Protein 3GLT (pdb70)

Sequence (279 aa):
GKLSLQDVAELIRARACQRVVVMVGAGISTPSGIPDFRSPGSGLYSNLQQYDLPYPEAIFELPFFFHNPKPFFTLAKELYPGNYKPNVTHYFLRLLHDKGLLLRLYTQNIDGLERVSGIPASKLVEAHGTFASATCTVCQRPFPGEDIRADVMADRVPRCPVCTGVVKPDIVFFGEPLPQRFLLHVVDFPMADLLLILGTSLEVEPFASLTEAVRSSVPRLLINRDLVGPLAWHPRSRDVAQLGDVVHGVESLVELLGWTEEMRDLVQRETGKLSGVMR

CATH classification: 3.40.50.1220 (+1 more: 3.30.1600.10)

Solvent-accessible surface area: 12378 Å² total

Secondary structure (DSSP, 8-state):
----HHHHHHHHHTTS---EEEEE-GGGTGGGT---SSSTTTSGGG-TTTTT-SSGGGGG-HHHHHH--HHHHHHHHHHSTTSS---HHHHHHHHHHHTT-EEEEEE---S-HHHHTT--GGGEEETTEEEEEEEETTT--EEEGGGGHHHHHTT---B-TTT-PBEEEEEPPTTSPPPGGGGGHHHHHHH-SEEEEES----BTTTGGGGGGS-TTS-EEEEESS--HHHHHS--TTEEEEES-HHHHHHHHHHHHT-HHHHHHHHHHHHH--/---B-

Structure (mmCIF, N/CA/C/O backbone):
data_3GLT
#
_entry.id   3GLT
#
_cell.length_a   80.718
_cell.length_b   127.281
_cell.length_c   76.831
_cell.angle_alpha   90.00
_cell.angle_beta   90.00
_cell.angle_gamma   90.00
#
_symmetry.space_group_name_H-M   'C 2 2 21'
#
loop_
_entity.id
_entity.type
_entity.pdbx_description
1 polymer 'NAD-dependent deacetylase sirtuin-3, mitochondrial'
2 polymer 'Acetyl-coenzyme A synthetase 2-like, mitochondrial'
3 non-polymer 'ZINC ION'
4 non-polymer 'SULFATE ION'
5 non-polymer 'CARBONATE ION'
6 wa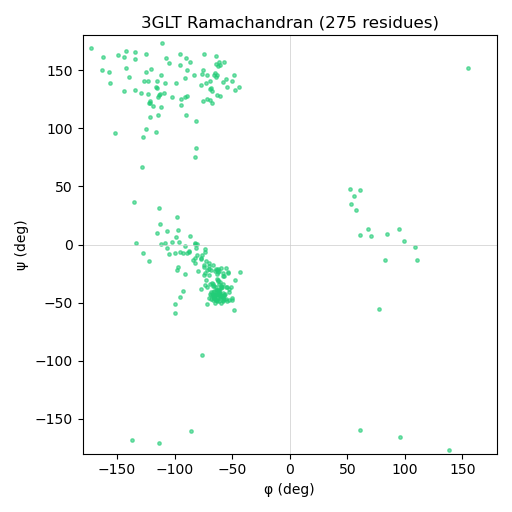ter water
#
loop_
_atom_site.group_PDB
_atom_site.id
_atom_site.type_symbol
_atom_site.label_atom_id
_atom_site.label_alt_id
_atom_site.label_comp_id
_atom_site.label_asym_id
_atom_site.label_entity_id
_atom_site.label_seq_id
_atom_site.pdbx_PDB_ins_code
_atom_site.Cartn_x
_atom_site.Cartn_y
_atom_site.Cartn_z
_atom_site.occupancy
_atom_site.B_iso_or_equiv
_atom_site.auth_seq_id
_atom_site.auth_comp_id
_atom_site.auth_asym_id
_atom_site.auth_atom_id
_atom_site.pdbx_PDB_model_num
ATOM 1 N N . GLY A 1 7 ? -7.820 -2.505 -19.225 1.00 49.41 121 GLY A N 1
ATOM 2 C CA . GLY A 1 7 ? -6.690 -3.416 -18.884 1.00 48.24 121 GLY A CA 1
ATOM 3 C C . GLY A 1 7 ? -5.424 -2.953 -19.574 1.00 47.59 121 GLY A C 1
ATOM 4 O O . GLY A 1 7 ? -5.297 -1.758 -19.893 1.00 48.70 121 GLY A O 1
ATOM 5 N N . LYS A 1 8 ? -4.471 -3.870 -19.764 1.00 45.82 122 LYS A N 1
ATOM 6 C CA . LYS A 1 8 ? -4.558 -5.185 -19.159 1.00 43.84 122 LYS A CA 1
ATOM 7 C C . LYS A 1 8 ? -4.519 -5.013 -17.621 1.00 41.62 122 LYS A C 1
ATOM 8 O O . LYS A 1 8 ? -3.647 -4.308 -17.096 1.00 41.76 122 LYS A O 1
ATOM 14 N N . LEU A 1 9 ? -5.490 -5.610 -16.918 1.00 38.08 123 LEU A N 1
ATOM 15 C CA . LEU A 1 9 ? -5.556 -5.560 -15.463 1.00 33.92 123 LEU A CA 1
ATOM 16 C C . LEU A 1 9 ? -4.921 -6.760 -14.807 1.00 30.93 123 LEU A C 1
ATOM 17 O O . LEU A 1 9 ? -4.868 -7.823 -15.351 1.00 31.21 123 LEU A O 1
ATOM 22 N N . SER A 1 10 ? -4.471 -6.594 -13.593 1.00 28.27 124 SER A N 1
ATOM 23 C CA . SER A 1 10 ? -3.998 -7.725 -12.816 1.00 26.56 124 SER A CA 1
ATOM 24 C C . SER A 1 10 ? -5.011 -7.961 -11.670 1.00 24.68 124 SER A C 1
ATOM 25 O O . SER A 1 10 ? -5.925 -7.182 -11.446 1.00 23.63 124 SER A O 1
ATOM 28 N N . LEU A 1 11 ? -4.805 -9.039 -10.936 1.00 24.61 125 LEU A N 1
ATOM 29 C CA . LEU A 1 11 ? -5.656 -9.329 -9.806 1.00 23.69 125 LEU A CA 1
ATOM 30 C C . LEU A 1 11 ? -5.534 -8.193 -8.800 1.00 24.03 125 LEU A C 1
ATOM 31 O O . LEU A 1 11 ? -6.537 -7.787 -8.174 1.00 21.53 125 LEU A O 1
ATOM 36 N N . GLN A 1 12 ? -4.303 -7.681 -8.643 1.00 23.57 126 GLN A N 1
ATOM 37 C CA . GLN A 1 12 ? -4.039 -6.546 -7.749 1.00 24.33 126 GLN A CA 1
ATOM 38 C C . GLN A 1 12 ? -4.751 -5.273 -8.198 1.00 23.64 126 GLN A C 1
ATOM 39 O O . GLN A 1 12 ? -5.282 -4.542 -7.369 1.00 23.63 126 GLN A O 1
ATOM 45 N N . ASP A 1 13 ? -4.802 -5.023 -9.504 1.00 23.65 127 ASP A N 1
ATOM 46 C CA . ASP A 1 13 ? -5.626 -3.907 -10.027 1.00 24.24 127 ASP A CA 1
ATOM 47 C C . ASP A 1 13 ? -7.098 -3.991 -9.652 1.00 22.90 127 ASP A C 1
ATOM 48 O O . ASP A 1 13 ? -7.725 -3.007 -9.341 1.00 22.82 127 ASP A O 1
ATOM 53 N N . VAL A 1 14 ? -7.670 -5.170 -9.758 1.00 22.05 128 VAL A N 1
ATOM 54 C CA . VAL A 1 14 ? -9.065 -5.342 -9.369 1.00 20.28 128 VAL A CA 1
ATOM 55 C C . VAL A 1 14 ? -9.255 -5.127 -7.869 1.00 19.09 128 VAL A C 1
ATOM 56 O O . VAL A 1 14 ? -10.195 -4.428 -7.435 1.00 19.95 128 VAL A O 1
ATOM 60 N N . ALA A 1 15 ? -8.385 -5.712 -7.052 1.00 17.73 129 ALA A N 1
ATOM 61 C CA . ALA A 1 15 ? -8.488 -5.482 -5.617 1.00 18.77 129 ALA A CA 1
ATOM 62 C C . ALA A 1 15 ? -8.455 -3.950 -5.318 1.00 19.51 129 ALA A C 1
ATOM 63 O O . ALA A 1 15 ? -9.133 -3.482 -4.435 1.00 19.26 129 ALA A O 1
ATOM 65 N N . GLU A 1 16 ? -7.660 -3.182 -6.066 1.00 21.72 130 GLU A N 1
ATOM 66 C CA . GLU A 1 16 ? -7.518 -1.742 -5.814 1.00 23.40 130 GLU A CA 1
ATOM 67 C C . GLU A 1 16 ? -8.750 -0.987 -6.245 1.00 23.33 130 GLU A C 1
ATOM 68 O O . GLU A 1 16 ? -9.139 -0.041 -5.579 1.00 22.99 130 GLU A O 1
ATOM 74 N N . LEU A 1 17 ? -9.396 -1.415 -7.322 1.00 22.67 131 LEU A N 1
ATOM 75 C CA . LEU A 1 17 ? -10.679 -0.826 -7.657 1.00 23.24 131 LEU A CA 1
ATOM 76 C C . LEU A 1 17 ? -11.729 -1.059 -6.576 1.00 23.02 131 LEU A C 1
ATOM 77 O O . LEU A 1 17 ? -12.565 -0.180 -6.278 1.00 22.93 131 LEU A O 1
ATOM 82 N N . ILE A 1 18 ? -11.731 -2.249 -5.992 1.00 21.13 132 ILE A N 1
ATOM 83 C CA . ILE A 1 18 ? -12.623 -2.474 -4.871 1.00 19.58 132 ILE A CA 1
ATOM 84 C C . ILE A 1 18 ? -12.249 -1.581 -3.658 1.00 18.39 132 ILE A C 1
ATOM 85 O O . ILE A 1 18 ? -13.095 -0.924 -3.069 1.00 17.81 132 ILE A O 1
ATOM 90 N N . ARG A 1 19 ? -10.995 -1.591 -3.284 1.00 16.82 133 ARG A N 1
ATOM 91 C CA . ARG A 1 19 ? -10.561 -0.781 -2.174 1.00 18.23 133 ARG A CA 1
ATOM 92 C C . ARG A 1 19 ? -10.766 0.736 -2.350 1.00 18.63 133 ARG A C 1
ATOM 93 O O . ARG A 1 19 ? -10.922 1.397 -1.365 1.00 19.80 133 ARG A O 1
ATOM 101 N N . ALA A 1 20 ? -10.670 1.261 -3.566 1.00 19.10 134 ALA A N 1
ATOM 102 C CA . ALA A 1 20 ? -10.946 2.657 -3.875 1.00 20.71 134 ALA A CA 1
ATOM 103 C C . ALA A 1 20 ? -12.437 2.953 -4.070 1.00 22.43 134 ALA A C 1
ATOM 104 O O . ALA A 1 20 ? -12.811 4.096 -4.358 1.00 22.05 134 ALA A O 1
ATOM 106 N N . ARG A 1 21 ? -13.275 1.923 -3.906 1.00 23.14 135 ARG A N 1
ATOM 107 C CA . ARG A 1 21 ? -14.692 2.038 -4.096 1.00 24.88 135 ARG A CA 1
ATOM 108 C C . ARG A 1 21 ? -15.017 2.533 -5.497 1.00 25.37 135 ARG A C 1
ATOM 109 O O . ARG A 1 21 ? -16.040 3.167 -5.695 1.00 26.01 135 ARG A O 1
ATOM 117 N N . ALA A 1 22 ? -14.158 2.221 -6.471 1.00 26.44 136 ALA A N 1
ATOM 118 C CA . ALA A 1 22 ? -14.512 2.424 -7.869 1.00 27.15 136 ALA A CA 1
ATOM 119 C C . ALA A 1 22 ? -15.519 1.349 -8.286 1.00 28.23 136 ALA A C 1
ATOM 120 O O . ALA A 1 22 ? -16.306 1.551 -9.216 1.00 28.53 136 ALA A O 1
ATOM 122 N N . CYS A 1 23 ? -15.508 0.209 -7.591 1.00 28.16 137 CYS A N 1
ATOM 123 C CA . CYS A 1 23 ? -16.440 -0.903 -7.886 1.00 27.28 137 CYS A CA 1
ATOM 124 C C . CYS A 1 23 ? -17.275 -1.114 -6.659 1.00 25.03 137 CYS A C 1
ATOM 125 O O . CYS A 1 23 ? -16.716 -1.429 -5.609 1.00 26.06 137 CYS A O 1
ATOM 128 N N . GLN A 1 24 ? -18.583 -0.961 -6.766 1.00 22.38 138 GLN A N 1
ATOM 129 C CA . GLN A 1 24 ? -19.474 -1.135 -5.633 1.00 21.45 138 GLN A CA 1
ATOM 130 C C . GLN A 1 24 ? -20.544 -2.221 -5.879 1.00 20.13 138 GLN A C 1
ATOM 131 O O . GLN A 1 24 ? -21.208 -2.582 -4.957 1.00 20.44 138 GLN A O 1
ATOM 137 N N . ARG A 1 25 ? -20.757 -2.675 -7.101 1.00 18.98 139 ARG A N 1
ATOM 138 C CA . ARG A 1 25 ? -21.859 -3.624 -7.375 1.00 19.92 139 ARG A CA 1
ATOM 139 C C . ARG A 1 25 ? -21.323 -4.862 -8.117 1.00 17.24 139 ARG A C 1
ATOM 140 O O . ARG A 1 25 ? -21.142 -4.839 -9.315 1.00 17.81 139 ARG A O 1
ATOM 148 N N . VAL A 1 26 ? -20.975 -5.881 -7.344 1.00 15.58 140 VAL A N 1
ATOM 149 C CA . VAL A 1 26 ? -20.389 -7.097 -7.886 1.00 13.91 140 VAL A CA 1
ATOM 150 C C . VAL A 1 26 ? -21.472 -8.111 -8.120 1.00 13.66 140 VAL A C 1
ATOM 151 O O . VAL A 1 26 ? -22.277 -8.378 -7.215 1.00 13.46 140 VAL A O 1
ATOM 155 N N . VAL A 1 27 ? -21.543 -8.597 -9.351 1.00 12.71 141 VAL A N 1
ATOM 156 C CA . VAL A 1 27 ? -22.286 -9.796 -9.694 1.00 13.26 141 VAL A CA 1
ATOM 157 C C . VAL A 1 27 ? -21.322 -10.986 -9.778 1.00 12.92 141 VAL A C 1
ATOM 158 O O . VAL A 1 27 ? -20.189 -10.850 -10.317 1.00 12.09 141 VAL A O 1
ATOM 162 N N . VAL A 1 28 ? -21.766 -12.128 -9.253 1.00 10.70 142 VAL A N 1
ATOM 163 C CA . VAL A 1 28 ? -20.945 -13.343 -9.230 1.00 10.86 142 VAL A CA 1
ATOM 164 C C . VAL A 1 28 ? -21.672 -14.473 -9.919 1.00 11.24 142 VAL A C 1
ATOM 165 O O . VAL A 1 28 ? -22.907 -14.610 -9.745 1.00 10.78 142 VAL A O 1
ATOM 169 N N . MET A 1 29 ? -20.921 -15.289 -10.683 1.00 10.91 143 MET A N 1
ATOM 170 C CA . MET A 1 29 ? -21.455 -16.490 -11.344 1.00 11.05 143 MET A CA 1
ATOM 171 C C . MET A 1 29 ? -20.590 -17.652 -10.845 1.00 10.73 143 MET A C 1
ATOM 172 O O . MET A 1 29 ? -19.346 -17.550 -10.888 1.00 10.97 143 MET A O 1
ATOM 177 N N . VAL A 1 30 ? -21.190 -18.731 -10.366 1.00 9.72 144 VAL A N 1
ATOM 178 C CA . VAL A 1 30 ? -20.383 -19.843 -9.869 1.00 10.05 144 VAL A CA 1
ATOM 179 C C . VAL A 1 30 ? -20.875 -21.169 -10.371 1.00 11.58 144 VAL A C 1
ATOM 180 O O . VAL A 1 30 ? -22.083 -21.330 -10.730 1.00 11.50 144 VAL A O 1
ATOM 184 N N . GLY A 1 31 ? -19.980 -22.154 -10.325 1.00 12.00 145 GLY A N 1
ATOM 185 C CA . GLY A 1 31 ? -20.320 -23.472 -10.781 1.00 11.74 145 GLY A CA 1
ATOM 186 C C . GLY A 1 31 ? -19.754 -24.462 -9.784 1.00 13.30 145 GLY A C 1
ATOM 187 O O . GLY A 1 31 ? -19.354 -24.107 -8.672 1.00 11.23 145 GLY A O 1
ATOM 188 N N . ALA A 1 32 ? -19.761 -25.730 -10.181 1.00 12.85 146 ALA A N 1
ATOM 189 C CA . ALA A 1 32 ? -19.451 -26.841 -9.303 1.00 12.86 146 ALA A CA 1
ATOM 190 C C . ALA A 1 32 ? -18.037 -26.844 -8.733 1.00 12.38 146 ALA A C 1
ATOM 191 O O . ALA A 1 32 ? -17.766 -27.549 -7.751 1.00 13.41 146 ALA A O 1
ATOM 193 N N . GLY A 1 33 ? -17.126 -26.138 -9.382 1.00 11.02 147 GLY A N 1
ATOM 194 C CA . GLY A 1 33 ? -15.764 -26.103 -8.963 1.00 11.71 147 GLY A CA 1
ATOM 195 C C . GLY A 1 33 ? -15.595 -25.332 -7.645 1.00 13.47 147 GLY A C 1
ATOM 196 O O . GLY A 1 33 ? -14.574 -25.521 -6.956 1.00 12.70 147 GLY A O 1
ATOM 197 N N . ILE A 1 34 ? -16.585 -24.531 -7.214 1.00 11.12 148 ILE A N 1
ATOM 198 C CA . ILE A 1 34 ? -16.405 -23.925 -5.879 1.00 10.91 148 ILE A CA 1
ATOM 199 C C . ILE A 1 34 ? -16.810 -24.864 -4.760 1.00 12.34 148 ILE A C 1
ATOM 200 O O . ILE A 1 34 ? -16.564 -24.575 -3.564 1.00 11.64 148 ILE A O 1
ATOM 205 N N . SER A 1 35 ? -17.465 -25.962 -5.115 1.00 12.25 149 SER A N 1
ATOM 206 C CA . SER A 1 35 ? -17.855 -26.932 -4.111 1.00 13.58 149 SER A CA 1
ATOM 207 C C . SER A 1 35 ? -17.012 -28.204 -4.072 1.00 13.52 149 SER A C 1
ATOM 208 O O . SER A 1 35 ? -17.190 -29.048 -3.168 1.00 12.58 149 SER A O 1
ATOM 211 N N . THR A 1 36 ? -16.124 -28.380 -5.038 1.00 13.50 150 THR A N 1
ATOM 212 C CA . THR A 1 36 ? -15.214 -29.520 -4.940 1.00 14.61 150 THR A CA 1
ATOM 213 C C . THR A 1 36 ? -14.317 -29.538 -3.653 1.00 15.63 150 THR A C 1
ATOM 214 O O . THR A 1 36 ? -14.107 -30.612 -3.100 1.00 14.64 150 THR A O 1
ATOM 218 N N . PRO A 1 37 ? -13.839 -28.364 -3.152 1.00 16.09 151 PRO A N 1
ATOM 219 C CA . PRO A 1 37 ? -13.102 -28.410 -1.873 1.00 15.20 151 PRO A CA 1
ATOM 220 C C . PRO A 1 37 ? -13.977 -28.881 -0.723 1.00 16.00 151 PRO A C 1
ATOM 221 O O . PRO A 1 37 ? -13.425 -29.296 0.276 1.00 15.33 151 PRO A O 1
ATOM 225 N N . SER A 1 38 ? -15.322 -28.767 -0.827 1.00 14.07 152 SER A N 1
ATOM 226 C CA . SER A 1 38 ? -16.209 -29.275 0.190 1.00 13.64 152 SER A CA 1
ATOM 227 C C . SER A 1 38 ? -16.333 -30.769 0.084 1.00 13.70 152 SER A C 1
ATOM 228 O O . SER A 1 38 ? -16.963 -31.410 0.983 1.00 14.13 152 SER A O 1
ATOM 231 N N . GLY A 1 39 ? -15.841 -31.366 -1.018 1.00 13.89 153 GLY A N 1
ATOM 232 C CA . GLY A 1 39 ? -15.920 -32.860 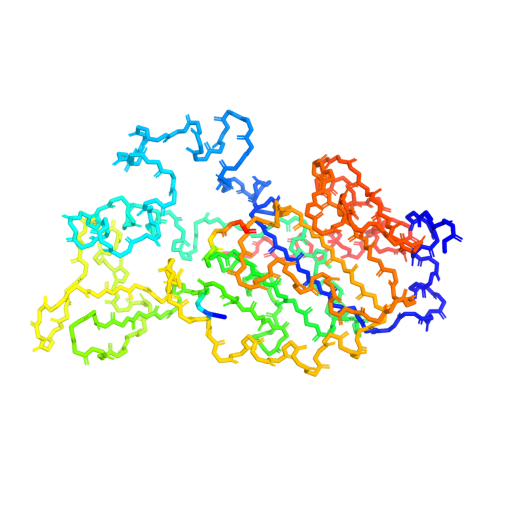-1.139 1.00 14.32 153 GLY A CA 1
ATOM 233 C C . GLY A 1 39 ? -16.958 -33.291 -2.192 1.00 16.71 153 GLY A C 1
ATOM 234 O O . GLY A 1 39 ? -17.096 -34.457 -2.509 1.00 16.12 153 GLY A O 1
ATOM 235 N N . ILE A 1 40 ? -17.657 -32.337 -2.805 1.00 16.95 154 ILE A N 1
ATOM 236 C CA . ILE A 1 40 ? -18.668 -32.664 -3.794 1.00 17.07 154 ILE A CA 1
ATOM 237 C C . ILE A 1 40 ? -18.057 -32.735 -5.231 1.00 18.24 154 ILE A C 1
ATOM 238 O O . ILE A 1 40 ? -17.675 -31.707 -5.813 1.00 18.93 154 ILE A O 1
ATOM 243 N N . PRO A 1 41 ? -17.992 -33.930 -5.819 1.00 18.35 155 PRO A N 1
ATOM 244 C CA . PRO A 1 41 ? -17.483 -33.983 -7.235 1.00 18.74 155 PRO A CA 1
ATOM 245 C C . PRO A 1 41 ? -18.292 -33.121 -8.245 1.00 19.11 155 PRO A C 1
ATOM 246 O O . PRO A 1 41 ? -19.548 -33.050 -8.161 1.00 17.64 155 PRO A O 1
ATOM 250 N N . ASP A 1 42 ? -17.568 -32.463 -9.160 1.00 18.21 156 ASP A N 1
ATOM 251 C CA . ASP A 1 42 ? -18.160 -31.818 -10.319 1.00 18.00 156 ASP A CA 1
ATOM 252 C C . ASP A 1 42 ? -18.331 -32.812 -11.512 1.00 18.27 156 ASP A C 1
ATOM 253 O O . ASP A 1 42 ? -18.371 -34.031 -11.320 1.00 17.35 156 ASP A O 1
ATOM 258 N N . PHE A 1 43 ? -18.470 -32.282 -12.714 1.00 17.33 157 PHE A N 1
ATOM 259 C CA . PHE A 1 43 ? -18.596 -33.128 -13.930 1.00 19.64 157 PHE A CA 1
ATOM 260 C C . PHE A 1 43 ? -17.226 -33.311 -14.611 1.00 19.54 157 PHE A C 1
ATOM 261 O O . PHE A 1 43 ? -16.887 -34.422 -14.996 1.00 21.27 157 PHE A O 1
ATOM 269 N N . ARG A 1 44 ? -16.466 -32.216 -14.743 1.00 20.84 158 ARG A N 1
ATOM 270 C CA . ARG A 1 44 ? -15.304 -32.152 -15.645 1.00 23.29 158 ARG A CA 1
ATOM 271 C C . ARG A 1 44 ? -13.913 -32.326 -15.084 1.00 24.29 158 ARG A C 1
ATOM 272 O O . ARG A 1 44 ? -12.992 -32.386 -15.878 1.00 23.94 158 ARG A O 1
ATOM 280 N N . SER A 1 45 ? -13.741 -32.394 -13.757 1.00 24.86 159 SER A N 1
ATOM 281 C CA . SER A 1 45 ? -12.381 -32.529 -13.237 1.00 25.48 159 SER A CA 1
ATOM 282 C C . SER A 1 45 ? -11.889 -33.933 -13.617 1.00 27.00 159 SER A C 1
ATOM 283 O O . SER A 1 45 ? -12.590 -34.921 -13.372 1.00 25.17 159 SER A O 1
ATOM 286 N N . PRO A 1 46 ? -10.646 -34.026 -14.146 1.00 29.66 160 PRO A N 1
ATOM 287 C CA . PRO A 1 46 ? -9.930 -35.320 -14.353 1.00 29.51 160 PRO A CA 1
ATOM 288 C C . PRO A 1 46 ? -10.084 -36.210 -13.119 1.00 29.67 160 PRO A C 1
ATOM 289 O O . PRO A 1 46 ? -9.954 -35.717 -11.982 1.00 29.99 160 PRO A O 1
ATOM 293 N N . GLY A 1 47 ? -10.369 -37.489 -13.316 1.00 28.52 161 GLY A N 1
ATOM 294 C CA . GLY A 1 47 ? -10.388 -38.421 -12.201 1.00 28.28 161 GLY A CA 1
ATOM 295 C C . GLY A 1 47 ? -11.590 -38.422 -11.265 1.00 27.64 161 GLY A C 1
ATOM 296 O O . GLY A 1 47 ? -12.196 -39.480 -11.001 1.00 28.16 161 GLY A O 1
ATOM 297 N N . SER A 1 48 ? -11.932 -37.271 -10.680 1.00 26.29 162 SER A N 1
ATOM 298 C CA . SER A 1 48 ? -12.990 -37.300 -9.677 1.00 24.17 162 SER A CA 1
ATOM 299 C C . SER A 1 48 ? -14.364 -36.889 -10.247 1.00 23.48 162 SER A C 1
ATOM 300 O O . SER A 1 48 ? -15.399 -37.206 -9.672 1.00 23.27 162 SER A O 1
ATOM 303 N N . GLY A 1 49 ? -14.344 -36.165 -11.364 1.00 23.54 163 GLY A N 1
ATOM 304 C CA . GLY A 1 49 ? -15.544 -35.689 -12.036 1.00 22.28 163 GLY A CA 1
ATOM 305 C C . GLY A 1 49 ? -16.434 -36.815 -12.492 1.00 22.34 163 GLY A C 1
ATOM 306 O O . GLY A 1 49 ? -15.968 -37.941 -12.753 1.00 22.40 163 GLY A O 1
ATOM 307 N N . LEU A 1 50 ? -17.726 -36.513 -12.612 1.00 20.85 164 LEU A N 1
ATOM 308 C CA . LEU A 1 50 ? -18.714 -37.502 -13.115 1.00 20.08 164 LEU A CA 1
ATOM 309 C C . LEU A 1 50 ? -18.275 -38.060 -14.493 1.00 19.41 164 LEU A C 1
ATOM 310 O O . LEU A 1 50 ? -18.490 -39.234 -14.754 1.00 19.04 164 LEU A O 1
ATOM 315 N N . TYR A 1 51 ? -17.665 -37.260 -15.379 1.00 20.51 165 TYR A N 1
ATOM 316 C CA . TYR A 1 51 ? -17.155 -37.855 -16.639 1.00 21.91 165 TYR A CA 1
ATOM 317 C C . TYR A 1 51 ? -16.332 -39.145 -16.423 1.00 23.80 165 TYR A C 1
ATOM 318 O O . TYR A 1 51 ? -16.361 -40.068 -17.251 1.00 23.73 165 TYR A O 1
ATOM 327 N N . SER A 1 52 ? -15.666 -39.234 -15.273 1.00 24.84 166 SER A N 1
ATOM 328 C CA . SER A 1 52 ? -14.794 -40.362 -14.993 1.00 25.14 166 SER A CA 1
ATOM 329 C C . SER A 1 52 ? -15.402 -41.384 -14.068 1.00 25.32 166 SER A C 1
ATOM 330 O O . SER A 1 52 ? -14.724 -42.334 -13.717 1.00 24.03 166 SER A O 1
ATOM 333 N N . ASN A 1 53 ? -16.651 -41.203 -13.647 1.00 25.04 167 ASN A N 1
ATOM 334 C CA . ASN A 1 53 ? -17.209 -42.090 -12.603 1.00 25.56 167 ASN A CA 1
ATOM 335 C C . ASN A 1 53 ? -18.607 -42.553 -12.935 1.00 26.17 167 ASN A C 1
ATOM 336 O O . ASN A 1 53 ? -19.457 -42.695 -12.053 1.00 26.37 167 ASN A O 1
ATOM 341 N N . LEU A 1 54 ? -18.839 -42.801 -14.222 1.00 26.85 168 LEU A N 1
ATOM 342 C CA . LEU A 1 54 ? -20.194 -43.151 -14.708 1.00 28.31 168 LEU A CA 1
ATOM 343 C C . LEU A 1 54 ? -20.791 -44.406 -14.078 1.00 29.41 168 LEU A C 1
ATOM 344 O O . LEU A 1 54 ? -22.000 -44.476 -13.841 1.00 30.45 168 LEU A O 1
ATOM 349 N N . GLN A 1 55 ? -19.921 -45.379 -13.828 1.00 31.46 169 GLN A N 1
ATOM 350 C CA . GLN A 1 55 ? -20.314 -46.658 -13.264 1.00 32.61 169 GLN A CA 1
ATOM 351 C C . GLN A 1 55 ? -20.874 -46.501 -11.860 1.00 33.52 169 GLN A C 1
ATOM 352 O O . GLN A 1 55 ? -21.806 -47.212 -11.482 1.00 35.47 169 GLN A O 1
ATOM 358 N N . GLN A 1 56 ? -20.317 -45.579 -11.079 1.00 33.45 170 GLN A N 1
ATOM 359 C CA . GLN A 1 56 ? -20.817 -45.417 -9.729 1.00 33.38 170 GLN A CA 1
ATOM 360 C C . GLN A 1 56 ? -22.314 -45.041 -9.696 1.00 33.30 170 GLN A C 1
ATOM 361 O O . GLN A 1 56 ? -23.064 -45.454 -8.780 1.00 32.76 170 GLN A O 1
ATOM 367 N N . TYR A 1 57 ? -22.742 -44.209 -10.652 1.00 31.04 171 TYR A N 1
ATOM 368 C CA . TYR A 1 57 ? -24.150 -43.803 -10.678 1.00 30.57 171 TYR A CA 1
ATOM 369 C C . TYR A 1 57 ? -24.945 -44.603 -11.677 1.00 29.38 171 TYR A C 1
ATOM 370 O O . TYR A 1 57 ? -26.102 -44.279 -11.959 1.00 29.41 171 TYR A O 1
ATOM 379 N N . ASP A 1 58 ? -24.326 -45.619 -12.268 1.00 28.26 172 ASP A N 1
ATOM 380 C CA . ASP A 1 58 ? -25.003 -46.331 -13.347 1.00 27.22 172 ASP A CA 1
ATOM 381 C C . ASP A 1 58 ? -25.558 -45.446 -14.506 1.00 25.73 172 ASP A C 1
ATOM 382 O O . ASP A 1 58 ? -26.715 -45.623 -14.939 1.00 25.57 172 ASP A O 1
ATOM 387 N N . LEU A 1 59 ? -24.750 -44.536 -15.022 1.00 23.96 173 LEU A N 1
ATOM 388 C CA . LEU A 1 59 ? -25.214 -43.615 -16.052 1.00 23.10 173 LEU A CA 1
ATOM 389 C C . LEU A 1 59 ? -24.537 -43.889 -17.401 1.00 23.54 173 LEU A C 1
ATOM 390 O O . LEU A 1 59 ? -23.343 -44.221 -17.429 1.00 23.61 173 LEU A O 1
ATOM 395 N N . PRO A 1 60 ? -25.265 -43.694 -18.529 1.00 23.30 174 PRO A N 1
ATOM 396 C CA . PRO A 1 60 ? -24.619 -43.783 -19.864 1.00 22.33 174 PRO A CA 1
ATOM 397 C C . PRO A 1 60 ? -23.674 -42.622 -20.119 1.00 22.18 174 PRO A C 1
ATOM 398 O O . PRO A 1 60 ? -22.729 -42.762 -20.869 1.00 23.29 174 PRO A O 1
ATOM 402 N N . TYR A 1 61 ? -23.902 -41.483 -19.479 1.00 20.70 175 TYR A N 1
ATOM 403 C CA . TYR A 1 61 ? -23.041 -40.328 -19.644 1.00 19.52 175 TYR A CA 1
ATOM 404 C C . TYR A 1 61 ? -23.587 -39.375 -18.597 1.00 19.01 175 TYR A C 1
ATOM 405 O O . TYR A 1 61 ? -24.653 -39.596 -18.080 1.00 19.01 175 TYR A O 1
ATOM 414 N N . PRO A 1 62 ? -22.881 -38.285 -18.318 1.00 18.52 176 PRO A N 1
ATOM 415 C CA . PRO A 1 62 ? -23.131 -37.642 -17.028 1.00 17.56 176 PRO A CA 1
ATOM 416 C C . PRO A 1 62 ? -24.420 -36.833 -17.026 1.00 16.62 176 PRO A C 1
ATOM 417 O O . PRO A 1 62 ? -25.133 -36.808 -16.010 1.00 14.98 176 PRO A O 1
ATOM 421 N N . GLU A 1 63 ? -24.675 -36.172 -18.151 1.00 13.84 177 GLU A N 1
ATOM 422 C CA . GLU A 1 63 ? -25.837 -35.320 -18.323 1.00 13.31 177 GLU A CA 1
ATOM 423 C C . GLU A 1 63 ? -27.169 -36.095 -18.212 1.00 12.38 177 GLU A C 1
ATOM 424 O O . GLU A 1 63 ? -28.166 -35.474 -17.883 1.00 11.69 177 GLU A O 1
ATOM 430 N N . ALA A 1 64 ? -27.156 -37.403 -18.467 1.00 11.17 178 ALA A N 1
ATOM 431 C CA . ALA A 1 64 ? -28.370 -38.217 -18.344 1.00 12.62 178 ALA A CA 1
ATOM 432 C C . ALA A 1 64 ? -28.993 -38.032 -16.976 1.00 14.13 178 ALA A C 1
ATOM 433 O O . ALA A 1 64 ? -30.220 -38.235 -16.818 1.00 12.94 178 ALA A O 1
ATOM 435 N N . ILE A 1 65 ? -28.168 -37.627 -15.980 1.00 12.79 179 ILE A N 1
ATOM 436 C CA . ILE A 1 65 ? -28.691 -37.598 -14.643 1.00 12.22 179 ILE A CA 1
ATOM 437 C C . ILE A 1 65 ? -29.666 -36.429 -14.554 1.00 12.87 179 ILE A C 1
ATOM 438 O O . ILE A 1 65 ? -30.544 -36.421 -13.678 1.00 12.76 179 ILE A O 1
ATOM 443 N N . PHE A 1 66 ? -29.523 -35.459 -15.454 1.00 11.50 180 PHE A N 1
ATOM 444 C CA . PHE A 1 66 ? -30.468 -34.345 -15.527 1.00 11.80 180 PHE A CA 1
ATOM 445 C C . PHE A 1 66 ? -31.303 -34.309 -16.799 1.00 11.20 180 PHE A C 1
ATOM 446 O O . PHE A 1 66 ? -31.654 -33.239 -17.252 1.00 13.35 180 PHE A O 1
ATOM 454 N N . GLU A 1 67 ? -31.600 -35.459 -17.367 1.00 11.15 181 GLU A N 1
ATOM 455 C CA . GLU A 1 67 ? -32.411 -35.521 -18.560 1.00 11.53 181 GLU A CA 1
ATOM 456 C C . GLU A 1 67 ? -33.707 -36.249 -18.285 1.00 10.19 181 GLU A C 1
ATOM 457 O O . GLU A 1 67 ? -33.675 -37.251 -17.653 1.00 10.08 181 GLU A O 1
ATOM 463 N N . LEU A 1 68 ? -34.825 -35.729 -18.768 1.00 8.81 182 LEU A N 1
ATOM 464 C CA . LEU A 1 68 ? -36.145 -36.282 -18.373 1.00 9.29 182 LEU A CA 1
ATOM 465 C C . LEU A 1 68 ? -36.395 -37.636 -18.921 1.00 8.42 182 LEU A C 1
ATOM 466 O O . LEU A 1 68 ? -36.925 -38.508 -18.213 1.00 10.49 182 LEU A O 1
ATOM 471 N N . PRO A 1 69 ? -36.036 -37.869 -20.218 1.00 8.73 183 PRO A N 1
ATOM 472 C CA . PRO A 1 69 ? -36.299 -39.238 -20.699 1.00 8.26 183 PRO A CA 1
ATOM 473 C C . PRO A 1 69 ? -35.537 -40.282 -19.905 1.00 8.37 183 PRO A C 1
ATOM 474 O O . PRO A 1 69 ? -36.075 -41.319 -19.572 1.00 6.48 183 PRO A O 1
ATOM 478 N N . PHE A 1 70 ? -34.255 -40.031 -19.612 1.00 9.05 184 PHE A N 1
ATOM 479 C CA . PHE A 1 70 ? -33.557 -41.017 -18.794 1.00 9.56 184 PHE A CA 1
ATOM 480 C C . PHE A 1 70 ? -34.216 -41.088 -17.384 1.00 8.46 184 PHE A C 1
ATOM 481 O O . PHE A 1 70 ? -34.364 -42.149 -16.798 1.00 10.09 184 PHE A O 1
ATOM 489 N N . PHE A 1 71 ? -34.548 -39.949 -16.822 1.00 7.22 185 PHE A N 1
ATOM 490 C CA . PHE A 1 71 ? -35.108 -39.920 -15.495 1.00 8.11 185 PHE A CA 1
ATOM 491 C C . PHE A 1 71 ? -36.369 -40.764 -15.411 1.00 10.20 185 PHE A C 1
ATOM 492 O O . PHE A 1 71 ? -36.533 -41.617 -14.479 1.00 9.70 185 PHE A O 1
ATOM 500 N N . PHE A 1 72 ? -37.267 -40.592 -16.381 1.00 10.67 186 PHE A N 1
ATOM 501 C CA . PHE A 1 72 ? -38.513 -41.385 -16.306 1.00 12.25 186 PHE A CA 1
ATOM 502 C C . PHE A 1 72 ? -38.307 -42.857 -16.536 1.00 13.93 186 PHE A C 1
ATOM 503 O O . PHE A 1 72 ? -38.959 -43.664 -15.907 1.00 16.34 186 PHE A O 1
ATOM 511 N N . HIS A 1 73 ? -37.359 -43.212 -17.389 1.00 14.91 187 HIS A N 1
ATOM 512 C CA . HIS A 1 73 ? -36.971 -44.607 -17.553 1.00 13.94 187 HIS A CA 1
ATOM 513 C C . HIS A 1 73 ? -36.353 -45.181 -16.248 1.00 13.66 187 HIS A C 1
ATOM 514 O O . HIS A 1 73 ? -36.699 -46.280 -15.797 1.00 12.09 187 HIS A O 1
ATOM 521 N N . ASN A 1 74 ? -35.491 -44.401 -15.602 1.00 11.22 188 ASN A N 1
ATOM 522 C CA . ASN A 1 74 ? -34.830 -44.902 -14.411 1.00 12.21 188 ASN A CA 1
ATOM 523 C C . ASN A 1 74 ? -34.467 -43.755 -13.473 1.00 11.38 188 ASN A C 1
ATOM 524 O O . ASN A 1 74 ? -33.439 -43.049 -13.678 1.00 12.57 188 ASN A O 1
ATOM 529 N N . PRO A 1 75 ? -35.320 -43.501 -12.492 1.00 11.70 189 PRO A N 1
ATOM 530 C CA . PRO A 1 75 ? -35.051 -42.323 -11.665 1.00 11.88 189 PRO A CA 1
ATOM 531 C C . PRO A 1 75 ? -33.996 -42.526 -10.540 1.00 12.10 189 PRO A C 1
ATOM 532 O O . PRO A 1 75 ? -33.688 -41.588 -9.782 1.00 10.82 189 PRO A O 1
ATOM 536 N N . LYS A 1 76 ? -33.510 -43.751 -10.414 1.00 12.09 190 LYS A N 1
ATOM 537 C CA . LYS A 1 76 ? -32.661 -44.115 -9.294 1.00 14.00 190 LYS A CA 1
ATOM 538 C C . LYS A 1 76 ? -31.294 -43.388 -9.243 1.00 13.01 190 LYS A C 1
ATOM 539 O O . LYS A 1 76 ? -30.921 -42.896 -8.141 1.00 13.37 190 LYS A O 1
ATOM 545 N N . PRO A 1 77 ? -30.565 -43.311 -10.386 1.00 12.09 191 PRO A N 1
ATOM 546 C CA . PRO A 1 77 ? -29.303 -42.515 -10.367 1.00 11.84 191 PRO A CA 1
ATOM 547 C C . PRO A 1 77 ? -29.524 -41.108 -9.909 1.00 11.28 191 PRO A C 1
ATOM 548 O O . PRO A 1 77 ? -28.836 -40.648 -9.025 1.00 9.89 191 PRO A O 1
ATOM 552 N N . PHE A 1 78 ? -30.540 -40.418 -10.434 1.00 11.00 192 PHE A N 1
ATOM 553 C CA . PHE A 1 78 ? -30.850 -39.117 -9.874 1.00 9.39 192 PHE A CA 1
ATOM 554 C C . PHE A 1 78 ? -31.098 -39.104 -8.379 1.00 10.23 192 PHE A C 1
ATOM 555 O O . PHE A 1 78 ? -30.598 -38.209 -7.683 1.00 11.71 192 PHE A O 1
ATOM 563 N N . PHE A 1 79 ? -31.938 -40.015 -7.856 1.00 10.13 193 PHE A N 1
ATOM 564 C CA . PHE A 1 79 ? -32.221 -39.997 -6.421 1.00 10.73 193 PHE A CA 1
ATOM 565 C C . PHE A 1 79 ? -31.050 -40.428 -5.488 1.00 10.53 193 PHE A C 1
ATOM 566 O O . PHE A 1 79 ? -31.098 -40.143 -4.324 1.00 10.49 193 PHE A O 1
ATOM 574 N N . THR A 1 80 ? -30.082 -41.160 -6.005 1.00 11.33 194 THR A N 1
ATOM 575 C CA . THR A 1 80 ? -28.741 -41.330 -5.311 1.00 13.67 194 THR A CA 1
ATOM 576 C C . THR A 1 80 ? -28.021 -39.995 -5.138 1.00 13.64 194 THR A C 1
ATOM 577 O O . THR A 1 80 ? -27.592 -39.635 -4.042 1.00 14.09 194 THR A O 1
ATOM 581 N N . LEU A 1 81 ? -27.924 -39.204 -6.201 1.00 14.02 195 LEU A N 1
ATOM 582 C CA . LEU A 1 81 ? -27.315 -37.868 -6.050 1.00 14.70 195 LEU A CA 1
ATOM 583 C C . LEU A 1 81 ? -28.125 -36.985 -5.103 1.00 15.28 195 LEU A C 1
ATOM 584 O O . LEU A 1 81 ? -27.565 -36.218 -4.283 1.00 14.99 195 LEU A O 1
ATOM 589 N N . ALA A 1 82 ? -29.466 -37.078 -5.198 1.00 12.78 196 ALA A N 1
ATOM 590 C CA . ALA A 1 82 ? -30.288 -36.252 -4.370 1.00 11.29 196 ALA A CA 1
ATOM 591 C C . ALA A 1 82 ? -29.963 -36.629 -2.915 1.00 12.50 196 ALA A C 1
ATOM 592 O O . ALA A 1 82 ? -29.902 -35.773 -2.036 1.00 11.14 196 ALA A O 1
ATOM 594 N N . LYS A 1 83 ? -29.796 -37.923 -2.654 1.00 13.20 197 LYS A N 1
ATOM 595 C CA . LYS A 1 83 ? -29.544 -38.344 -1.262 1.00 13.90 197 LYS A CA 1
ATOM 596 C C . LYS A 1 83 ? -28.205 -37.777 -0.728 1.00 15.05 197 LYS A C 1
ATOM 597 O O . LYS A 1 83 ? -28.123 -37.274 0.370 1.00 13.49 197 LYS A O 1
ATOM 603 N N . GLU A 1 84 ? -27.158 -37.910 -1.510 1.00 16.17 198 GLU A N 1
ATOM 604 C CA . GLU A 1 84 ? -25.883 -37.183 -1.213 1.00 18.26 198 GLU A CA 1
ATOM 605 C C . GLU A 1 84 ? -26.027 -35.715 -0.951 1.00 19.43 198 GLU A C 1
ATOM 606 O O . GLU A 1 84 ? -25.429 -35.233 -0.010 1.00 21.10 198 GLU A O 1
ATOM 612 N N . LEU A 1 85 ? -26.792 -35.011 -1.789 1.00 20.45 199 LEU A N 1
ATOM 613 C CA . LEU A 1 85 ? -26.807 -33.572 -1.830 1.00 21.52 199 LEU A CA 1
ATOM 614 C C . LEU A 1 85 ? -27.848 -32.974 -0.967 1.00 24.06 199 LEU A C 1
ATOM 615 O O . LEU A 1 85 ? -27.858 -31.728 -0.841 1.00 25.19 199 LEU A O 1
ATOM 620 N N . TYR A 1 86 ? -28.728 -33.796 -0.383 1.00 23.89 200 TYR A N 1
ATOM 621 C CA . TYR A 1 86 ? -29.800 -33.265 0.465 1.00 25.14 200 TYR A CA 1
ATOM 622 C C . TYR A 1 86 ? -29.086 -32.594 1.660 1.00 27.13 200 TYR A C 1
ATOM 623 O O . TYR A 1 86 ? -27.997 -33.010 2.053 1.00 26.64 200 TYR A O 1
ATOM 632 N N . PRO A 1 87 ? -29.656 -31.494 2.175 1.00 28.71 201 PRO A N 1
ATOM 633 C CA . PRO A 1 87 ? -29.035 -30.640 3.202 1.00 29.37 201 PRO A CA 1
ATOM 634 C C . PRO A 1 87 ? -28.492 -31.476 4.357 1.00 30.51 201 PRO A C 1
ATOM 635 O O . PRO A 1 87 ? -29.133 -32.475 4.735 1.00 31.09 201 PRO A O 1
ATOM 639 N N . GLY A 1 88 ? -27.380 -31.051 4.953 1.00 29.50 202 GLY A N 1
ATOM 640 C CA . GLY A 1 88 ? -26.898 -31.663 6.178 1.00 29.42 202 GLY A CA 1
ATOM 641 C C . GLY A 1 88 ? -25.623 -32.449 5.989 1.00 29.60 202 GLY A C 1
ATOM 642 O O . GLY A 1 88 ? -24.956 -32.804 6.965 1.00 30.73 202 GLY A O 1
ATOM 643 N N . ASN A 1 89 ? -25.273 -32.715 4.739 1.00 27.80 203 ASN A N 1
ATOM 644 C CA . ASN A 1 89 ? -24.204 -33.653 4.434 1.00 27.33 203 ASN A CA 1
ATOM 645 C C . ASN A 1 89 ? -22.873 -32.919 4.108 1.00 25.92 203 ASN A C 1
ATOM 646 O O . ASN A 1 89 ? -21.803 -33.190 4.641 1.00 26.59 203 ASN A O 1
ATOM 651 N N . TYR A 1 90 ? -22.936 -31.979 3.207 1.00 22.56 204 TYR A N 1
ATOM 652 C CA . TYR A 1 90 ? -21.759 -31.270 2.855 1.00 21.19 204 TYR A CA 1
ATOM 653 C C . TYR A 1 90 ? -21.829 -29.878 3.490 1.00 19.32 204 TYR A C 1
ATOM 654 O O . TYR A 1 90 ? -22.914 -29.400 3.709 1.00 18.19 204 TYR A O 1
ATOM 663 N N . LYS A 1 91 ? -20.697 -29.221 3.716 1.00 17.26 205 LYS A N 1
ATOM 664 C CA . LYS A 1 91 ? -20.639 -27.919 4.353 1.00 16.69 205 LYS A CA 1
ATOM 665 C C . LYS A 1 91 ? -19.998 -26.930 3.412 1.00 14.39 205 LYS A C 1
ATOM 666 O O . LYS A 1 91 ? -19.136 -27.311 2.631 1.00 13.26 205 LYS A O 1
ATOM 672 N N . PRO A 1 92 ? -20.357 -25.636 3.512 1.00 13.29 206 PRO A N 1
ATOM 673 C CA . PRO A 1 92 ? -19.667 -24.674 2.644 1.00 12.28 206 PRO A CA 1
ATOM 674 C C . PRO A 1 92 ? -18.134 -24.585 2.992 1.00 12.67 206 PRO A C 1
ATOM 675 O O . PRO A 1 92 ? -17.729 -24.848 4.127 1.00 13.74 206 PRO A O 1
ATOM 679 N N . ASN A 1 93 ? -17.311 -24.193 2.049 1.00 12.12 207 ASN A N 1
ATOM 680 C CA . ASN A 1 93 ? -15.862 -24.116 2.304 1.00 11.49 207 ASN A CA 1
ATOM 681 C C . ASN A 1 93 ? -15.553 -22.660 2.217 1.00 11.24 207 ASN A C 1
ATOM 682 O O . ASN A 1 93 ? -16.479 -21.849 2.122 1.00 10.79 207 ASN A O 1
ATOM 687 N N . VAL A 1 94 ? -14.274 -22.316 2.219 1.00 12.78 208 VAL A N 1
ATOM 688 C CA . VAL A 1 94 ? -13.801 -20.921 2.247 1.00 12.80 208 VAL A CA 1
ATOM 689 C C . VAL A 1 94 ? -14.321 -20.101 1.059 1.00 12.92 208 VAL A C 1
ATOM 690 O O . VAL A 1 94 ? -14.548 -18.885 1.169 1.00 11.27 208 VAL A O 1
ATOM 694 N N . THR A 1 95 ? -14.488 -20.724 -0.111 1.00 11.49 209 THR A N 1
ATOM 695 C CA . THR A 1 95 ? -14.937 -19.965 -1.281 1.00 11.87 209 THR A CA 1
ATOM 696 C C . THR A 1 95 ? -16.361 -19.437 -0.990 1.00 12.01 209 THR A C 1
ATOM 697 O O . THR A 1 95 ? -16.654 -18.315 -1.307 1.00 12.46 209 THR A O 1
ATOM 701 N N . HIS A 1 96 ? -17.235 -20.265 -0.415 1.00 9.30 210 HIS A N 1
ATOM 702 C CA . HIS A 1 96 ? -18.599 -19.796 -0.021 1.00 11.89 210 HIS A CA 1
ATOM 703 C C . HIS A 1 96 ? -18.574 -18.669 0.992 1.00 12.06 210 HIS A C 1
ATOM 704 O O . HIS A 1 96 ? -19.372 -17.730 0.899 1.00 12.64 210 HIS A O 1
ATOM 711 N N . TYR A 1 97 ? -17.705 -18.797 1.990 1.00 11.89 211 TYR A N 1
ATOM 712 C CA . TYR A 1 97 ? -17.646 -17.812 3.072 1.00 11.87 211 TYR A CA 1
ATOM 713 C C . TYR A 1 97 ? -17.011 -16.537 2.510 1.00 11.73 211 TYR A C 1
ATOM 714 O O . TYR A 1 97 ? -17.360 -15.433 2.930 1.00 13.09 211 TYR A O 1
ATOM 723 N N . PHE A 1 98 ? -16.122 -16.657 1.523 1.00 9.27 212 PHE A N 1
ATOM 724 C CA . PHE A 1 98 ? -15.709 -15.440 0.840 1.00 11.54 212 PHE A CA 1
ATOM 725 C C . PHE A 1 98 ? -16.928 -14.685 0.217 1.00 12.74 212 PHE A C 1
ATOM 726 O O . PHE A 1 98 ? -17.025 -13.466 0.294 1.00 13.28 212 PHE A O 1
ATOM 734 N N . LEU A 1 99 ? -17.820 -15.405 -0.449 1.00 12.55 213 LEU A N 1
ATOM 735 C CA . LEU A 1 99 ? -18.991 -14.733 -1.076 1.00 12.67 213 LEU A CA 1
ATOM 736 C C . LEU A 1 99 ? -19.931 -14.153 0.017 1.00 12.40 213 LEU A C 1
ATOM 737 O O . LEU A 1 99 ? -20.608 -13.146 -0.193 1.00 14.05 213 LEU A O 1
ATOM 742 N N . ARG A 1 100 ? -20.047 -14.850 1.139 1.00 13.19 214 ARG A N 1
ATOM 743 C CA . ARG A 1 100 ? -20.831 -14.384 2.285 1.00 14.57 214 ARG A CA 1
ATOM 744 C C . ARG A 1 100 ? -20.242 -13.063 2.790 1.00 15.31 214 ARG A C 1
ATOM 745 O O . ARG A 1 100 ? -20.981 -12.109 3.081 1.00 13.40 214 ARG A O 1
ATOM 753 N N . LEU A 1 101 ? -18.905 -13.010 2.855 1.00 13.66 215 LEU A N 1
ATOM 754 C CA . LEU A 1 101 ? -18.227 -11.801 3.320 1.00 15.64 215 LEU A CA 1
ATOM 755 C C . LEU A 1 101 ? -18.425 -10.663 2.341 1.00 15.96 215 LEU A C 1
ATOM 756 O O . LEU A 1 101 ? -18.572 -9.484 2.729 1.00 16.44 215 LEU A O 1
ATOM 761 N N . LEU A 1 102 ? -18.489 -11.000 1.054 1.00 15.55 216 LEU A N 1
ATOM 762 C CA . LEU A 1 102 ? -18.710 -10.001 0.043 1.00 15.76 216 LEU A CA 1
ATOM 763 C C . LEU A 1 102 ? -20.112 -9.422 0.238 1.00 16.77 216 LEU A C 1
ATOM 764 O O . LEU A 1 102 ? -20.312 -8.205 0.121 1.00 16.90 216 LEU A O 1
ATOM 769 N N . HIS A 1 103 ? -21.080 -10.287 0.557 1.00 14.91 217 HIS A N 1
ATOM 770 C CA . HIS A 1 103 ? -22.402 -9.762 0.899 1.00 16.24 217 HIS A CA 1
ATOM 771 C C . HIS A 1 103 ? -22.353 -8.877 2.177 1.00 15.96 217 HIS A C 1
ATOM 772 O O . HIS A 1 103 ? -22.887 -7.761 2.185 1.00 14.76 217 HIS A O 1
ATOM 779 N N . ASP A 1 104 ? -21.693 -9.376 3.216 1.00 14.99 218 ASP A N 1
ATOM 780 C CA . ASP A 1 104 ? -21.671 -8.672 4.511 1.00 18.26 218 ASP A CA 1
ATOM 781 C C . ASP A 1 104 ? -21.000 -7.314 4.366 1.00 18.99 218 ASP A C 1
ATOM 782 O O . ASP A 1 104 ? -21.292 -6.397 5.113 1.00 19.78 218 ASP A O 1
ATOM 787 N N . LYS A 1 105 ? -20.054 -7.209 3.435 1.00 18.96 219 LYS A N 1
ATOM 788 C CA . LYS A 1 105 ? -19.363 -5.965 3.197 1.00 18.68 219 LYS A CA 1
ATOM 789 C C . LYS A 1 105 ? -20.070 -5.023 2.219 1.00 18.93 219 LYS A C 1
ATOM 790 O O . LYS A 1 105 ? -19.505 -4.014 1.872 1.00 20.30 219 LYS A O 1
ATOM 796 N N . GLY A 1 106 ? -21.297 -5.319 1.774 1.00 19.61 220 GLY A N 1
ATOM 797 C CA . GLY A 1 106 ? -22.083 -4.371 0.958 1.00 17.18 220 GLY A CA 1
ATOM 798 C C . GLY A 1 106 ? -21.764 -4.429 -0.518 1.00 17.88 220 GLY A C 1
ATOM 799 O O . GLY A 1 106 ? -22.233 -3.629 -1.288 1.00 14.76 220 GLY A O 1
ATOM 800 N N . LEU A 1 107 ? -20.987 -5.420 -0.940 1.00 17.84 221 LEU A N 1
ATOM 801 C CA . LEU A 1 107 ? -20.526 -5.450 -2.354 1.00 17.86 221 LEU A CA 1
ATOM 802 C C . LEU A 1 107 ? -21.359 -6.344 -3.317 1.00 16.99 221 LEU A C 1
ATOM 803 O O . LEU A 1 107 ? -21.334 -6.164 -4.534 1.00 17.59 221 LEU A O 1
ATOM 808 N N . LEU A 1 108 ? -22.129 -7.278 -2.760 1.00 17.76 222 LEU A N 1
ATOM 809 C CA . LEU A 1 108 ? -22.839 -8.257 -3.587 1.00 16.69 222 LEU A CA 1
ATOM 810 C C . LEU A 1 108 ? -24.142 -7.750 -4.181 1.00 17.32 222 LEU A C 1
ATOM 811 O O . LEU A 1 108 ? -25.129 -7.658 -3.476 1.00 18.44 222 LEU A O 1
ATOM 816 N N . LEU A 1 109 ? -24.177 -7.472 -5.468 1.00 16.87 223 LEU A N 1
ATOM 817 C CA . LEU A 1 109 ? -25.450 -7.207 -6.113 1.00 16.98 223 LEU A CA 1
ATOM 818 C C . LEU A 1 109 ? -26.278 -8.509 -6.247 1.00 16.36 223 LEU A C 1
ATOM 819 O O . LEU A 1 109 ? -27.470 -8.562 -5.871 1.00 14.95 223 LEU A O 1
ATOM 824 N N . ARG A 1 110 ? -25.668 -9.568 -6.795 1.00 14.52 224 ARG A N 1
ATOM 825 C CA . ARG A 1 110 ? -26.365 -10.873 -6.876 1.00 13.03 224 ARG A CA 1
ATOM 826 C C . ARG A 1 110 ? -25.328 -11.976 -7.136 1.00 13.01 224 ARG A C 1
ATOM 827 O O . ARG A 1 110 ? -24.306 -11.740 -7.858 1.00 11.87 224 ARG A O 1
ATOM 835 N N . LEU A 1 111 ? -25.649 -13.174 -6.632 1.00 11.45 225 LEU A N 1
ATOM 836 C CA . LEU A 1 111 ? -24.890 -14.396 -6.869 1.00 9.54 225 LEU A CA 1
ATOM 837 C C . LEU A 1 111 ? -25.807 -15.311 -7.678 1.00 10.85 225 LEU A C 1
ATOM 838 O O . LEU A 1 111 ? -26.864 -15.789 -7.175 1.00 9.23 225 LEU A O 1
ATOM 843 N N . TYR A 1 112 ? -25.416 -15.523 -8.937 1.00 9.13 226 TYR A N 1
ATOM 844 C CA . TYR A 1 112 ? -25.983 -16.541 -9.772 1.00 10.44 226 TYR A CA 1
ATOM 845 C C . TYR A 1 112 ? -25.179 -17.854 -9.639 1.00 11.40 226 TYR A C 1
ATOM 846 O O . TYR A 1 112 ? -23.963 -17.898 -9.898 1.00 10.17 226 TYR A O 1
ATOM 855 N N . THR A 1 113 ? -25.883 -18.935 -9.332 1.00 10.15 227 THR A N 1
ATOM 856 C CA . THR A 1 113 ? -25.230 -20.206 -9.233 1.00 11.20 227 THR A CA 1
ATOM 857 C C . THR A 1 113 ? -25.862 -21.263 -10.076 1.00 10.85 227 THR A C 1
ATOM 858 O O . THR A 1 113 ? -27.089 -21.345 -10.176 1.00 10.69 227 THR A O 1
ATOM 862 N N . GLN A 1 114 ? -25.031 -22.100 -10.677 1.00 11.22 228 GLN A N 1
ATOM 863 C CA . GLN A 1 114 ? -25.525 -23.329 -11.321 1.00 11.72 228 GLN A CA 1
ATOM 864 C C . GLN A 1 114 ? -25.555 -24.492 -10.341 1.00 12.64 228 GLN A C 1
ATOM 865 O O . GLN A 1 114 ? -26.018 -25.585 -10.714 1.00 12.66 228 GLN A O 1
ATOM 871 N N . ASN A 1 115 ? -25.009 -24.322 -9.118 1.00 11.85 229 ASN A N 1
ATOM 872 C CA . ASN A 1 115 ? -24.930 -25.481 -8.179 1.00 11.84 229 ASN A CA 1
ATOM 873 C C . ASN A 1 115 ? -26.246 -25.780 -7.594 1.00 11.91 229 ASN A C 1
ATOM 874 O O . ASN A 1 115 ? -27.004 -24.883 -7.365 1.00 11.90 229 ASN A O 1
ATOM 879 N N . ILE A 1 116 ? -26.481 -27.045 -7.276 1.00 12.17 230 ILE A N 1
ATOM 880 C CA . ILE A 1 116 ? -27.707 -27.467 -6.623 1.00 14.12 230 ILE A CA 1
ATOM 881 C C . ILE A 1 116 ? -27.503 -28.026 -5.199 1.00 14.67 230 ILE A C 1
ATOM 882 O O . ILE A 1 116 ? -28.457 -28.536 -4.577 1.00 15.97 230 ILE A O 1
ATOM 887 N N . ASP A 1 117 ? -26.282 -27.858 -4.687 1.00 13.67 231 ASP A N 1
ATOM 888 C CA . ASP A 1 117 ? -25.923 -28.301 -3.338 1.00 14.16 231 ASP A CA 1
ATOM 889 C C . ASP A 1 117 ? -26.469 -27.385 -2.218 1.00 13.55 231 ASP A C 1
ATOM 890 O O . ASP A 1 117 ? -26.370 -27.735 -1.084 1.00 12.10 231 ASP A O 1
ATOM 895 N N . GLY A 1 118 ? -27.030 -26.235 -2.538 1.00 13.86 232 GLY A N 1
ATOM 896 C CA . GLY A 1 118 ? -27.613 -25.350 -1.515 1.00 14.96 232 GLY A CA 1
ATOM 897 C C . GLY A 1 118 ? -26.584 -24.713 -0.556 1.00 16.01 232 GLY A C 1
ATOM 898 O O . GLY A 1 118 ? -26.962 -24.168 0.471 1.00 15.97 232 GLY A O 1
ATOM 899 N N . LEU A 1 119 ? -25.281 -24.775 -0.880 1.00 15.40 233 LEU A N 1
ATOM 900 C CA . LEU A 1 119 ? -24.266 -24.289 0.069 1.00 14.79 233 LEU A CA 1
ATOM 901 C C . LEU A 1 119 ? -24.155 -22.759 0.205 1.00 14.90 233 LEU A C 1
ATOM 902 O O . LEU A 1 119 ? -23.734 -22.269 1.255 1.00 14.23 233 LEU A O 1
ATOM 907 N N . GLU A 1 120 ? -24.542 -22.014 -0.851 1.00 14.39 234 GLU A N 1
ATOM 908 C CA . GLU A 1 120 ? -24.660 -20.543 -0.799 1.00 14.65 234 GLU A CA 1
ATOM 909 C C . GLU A 1 120 ? -25.639 -20.101 0.301 1.00 15.17 234 GLU A C 1
ATOM 910 O O . GLU A 1 120 ? -25.295 -19.286 1.143 1.00 13.59 234 GLU A O 1
ATOM 916 N N . ARG A 1 121 ? -26.826 -20.702 0.347 1.00 15.22 235 ARG A N 1
ATOM 917 C CA . ARG A 1 121 ? -27.790 -20.402 1.447 1.00 14.93 235 ARG A CA 1
ATOM 918 C C . ARG A 1 121 ? -27.271 -20.844 2.821 1.00 15.15 235 ARG A C 1
ATOM 919 O O . ARG A 1 121 ? -27.425 -20.125 3.790 1.00 13.81 235 ARG A O 1
ATOM 927 N N . VAL A 1 122 ? -26.685 -22.036 2.896 1.00 14.17 236 VAL A N 1
ATOM 928 C CA . VAL A 1 122 ? -26.126 -22.538 4.150 1.00 15.04 236 VAL A CA 1
ATOM 929 C C . VAL A 1 122 ? -25.017 -21.594 4.622 1.00 15.67 236 VAL A C 1
ATOM 930 O O . VAL A 1 122 ? -24.866 -21.375 5.793 1.00 15.71 236 VAL A O 1
ATOM 934 N N . SER A 1 123 ? -24.272 -20.988 3.716 1.00 15.51 237 SER A N 1
ATOM 935 C CA . SER A 1 123 ? -23.222 -20.099 4.210 1.00 15.41 237 SER A CA 1
ATOM 936 C C . SER A 1 123 ? -23.807 -18.775 4.764 1.00 16.27 237 SER A C 1
ATOM 937 O O . SER A 1 123 ? -23.073 -17.929 5.262 1.00 15.54 237 SER A O 1
ATOM 940 N N . GLY A 1 124 ? -25.119 -18.581 4.660 1.00 16.88 238 GLY A N 1
ATOM 941 C CA . GLY A 1 124 ? -25.731 -17.386 5.222 1.00 16.08 238 GLY A CA 1
ATOM 942 C C . GLY A 1 124 ? -26.026 -16.258 4.246 1.00 17.43 238 GLY A C 1
ATOM 943 O O . GLY A 1 124 ? -26.486 -15.225 4.663 1.00 19.19 238 GLY A O 1
ATOM 944 N N . ILE A 1 125 ? -25.778 -16.404 2.946 1.00 16.11 239 ILE A N 1
ATOM 945 C CA . ILE A 1 125 ? -26.244 -15.397 2.0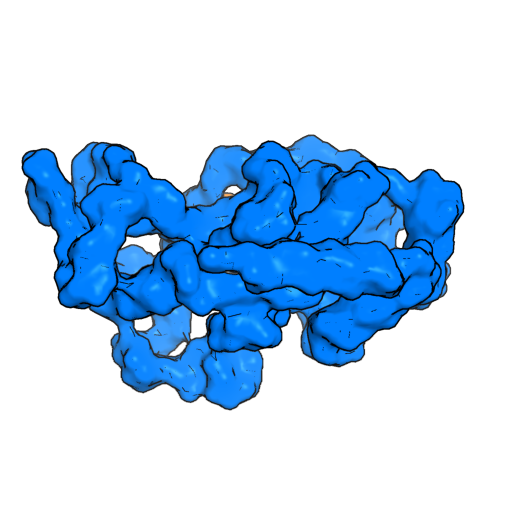02 1.00 15.13 239 ILE A CA 1
ATOM 946 C C . ILE A 1 125 ? -27.795 -15.430 1.888 1.00 16.05 239 ILE A C 1
ATOM 947 O O . ILE A 1 125 ? -28.343 -16.469 1.604 1.00 16.18 239 ILE A O 1
ATOM 952 N N . PRO A 1 126 ? -28.502 -14.288 2.124 1.00 16.67 240 PRO A N 1
ATOM 953 C CA . PRO A 1 126 ? -29.984 -14.162 2.029 1.00 16.43 240 PRO A CA 1
ATOM 954 C C . PRO A 1 126 ? -30.453 -14.606 0.667 1.00 15.90 240 PRO A C 1
ATOM 955 O O . PRO A 1 126 ? -29.778 -14.333 -0.356 1.00 15.61 240 PRO A O 1
ATOM 959 N N . ALA A 1 127 ? -31.606 -15.265 0.669 1.00 15.13 241 ALA A N 1
ATOM 960 C CA . ALA A 1 127 ? -32.226 -15.768 -0.533 1.00 15.73 241 ALA A CA 1
ATOM 961 C C . ALA A 1 127 ? -32.383 -14.679 -1.576 1.00 15.60 241 ALA A C 1
ATOM 962 O O . ALA A 1 127 ? -32.226 -14.937 -2.769 1.00 15.18 241 ALA A O 1
ATOM 964 N N . SER A 1 128 ? -32.719 -13.467 -1.128 1.00 15.63 242 SER A N 1
ATOM 965 C CA . SER A 1 128 ? -32.902 -12.330 -2.007 1.00 16.28 242 SER A CA 1
ATOM 966 C C . SER A 1 128 ? -31.634 -11.941 -2.783 1.00 15.61 242 SER A C 1
ATOM 967 O O . SER A 1 128 ? -31.714 -11.353 -3.861 1.00 16.29 242 SER A O 1
ATOM 970 N N . LYS A 1 129 ? -30.472 -12.304 -2.290 1.00 15.39 243 LYS A N 1
ATOM 971 C CA . LYS A 1 129 ? -29.215 -12.040 -3.039 1.00 15.68 243 LYS A CA 1
ATOM 972 C C . LYS A 1 129 ? -28.811 -13.211 -3.987 1.00 15.48 243 LYS A C 1
ATOM 973 O O . LYS A 1 129 ? -27.798 -13.135 -4.695 1.00 16.18 243 LYS A O 1
ATOM 979 N N . LEU A 1 130 ? -29.588 -14.292 -3.995 1.00 14.90 244 LEU A N 1
ATOM 980 C CA . LEU A 1 130 ? -29.181 -15.527 -4.656 1.00 14.71 244 LEU A CA 1
ATOM 981 C C . LEU A 1 130 ? -30.098 -15.847 -5.817 1.00 14.75 244 LEU A C 1
ATOM 982 O O . LEU A 1 130 ? -31.336 -15.650 -5.693 1.00 14.84 244 LEU A O 1
ATOM 987 N N . VAL A 1 131 ? -29.530 -16.335 -6.927 1.00 13.34 245 VAL A N 1
ATOM 988 C CA . VAL A 1 131 ? -30.334 -16.846 -8.031 1.00 12.66 245 VAL A CA 1
ATOM 989 C C . VAL A 1 131 ? -29.853 -18.264 -8.275 1.00 12.81 245 VAL A C 1
ATOM 990 O O . VAL A 1 131 ? -28.772 -18.516 -8.899 1.00 12.15 245 VAL A O 1
ATOM 994 N N . GLU A 1 132 ? -30.616 -19.193 -7.727 1.00 12.06 246 GLU A N 1
ATOM 995 C CA . GLU A 1 132 ? -30.281 -20.605 -7.856 1.00 13.42 246 GLU A CA 1
ATOM 996 C C . GLU A 1 132 ? -30.808 -21.018 -9.243 1.00 13.39 246 GLU A C 1
ATOM 997 O O . GLU A 1 132 ? -31.915 -21.577 -9.361 1.00 12.76 246 GLU A O 1
ATOM 1003 N N . ALA A 1 133 ? -30.005 -20.739 -10.269 1.00 11.99 247 ALA A N 1
ATOM 1004 C CA . ALA A 1 133 ? -30.470 -20.823 -11.650 1.00 13.03 247 ALA A CA 1
ATOM 1005 C C . ALA A 1 133 ? -30.837 -22.206 -12.122 1.00 13.44 247 ALA A C 1
ATOM 1006 O O . ALA A 1 133 ? -31.507 -22.320 -13.147 1.00 13.99 247 ALA A O 1
ATOM 1008 N N . HIS A 1 134 ? -30.304 -23.253 -11.488 1.00 12.26 248 HIS A N 1
ATOM 1009 C CA . HIS A 1 134 ? -30.612 -24.595 -11.949 1.00 11.50 248 HIS A CA 1
ATOM 1010 C C . HIS A 1 134 ? -31.438 -25.337 -10.922 1.00 11.54 248 HIS A C 1
ATOM 1011 O O . HIS A 1 134 ? -31.505 -26.572 -10.915 1.00 10.31 248 HIS A O 1
ATOM 1018 N N . GLY A 1 135 ? -32.023 -24.565 -10.010 1.00 11.08 249 GLY A N 1
ATOM 1019 C CA . GLY A 1 135 ? -33.037 -25.089 -9.087 1.00 11.76 249 GLY A CA 1
ATOM 1020 C C . GLY A 1 135 ? -32.481 -25.497 -7.740 1.00 12.62 249 GLY A C 1
ATOM 1021 O O . GLY A 1 135 ? -31.331 -25.179 -7.427 1.00 12.40 249 GLY A O 1
ATOM 1022 N N . THR A 1 136 ? -33.277 -26.241 -6.976 1.00 12.07 250 THR A N 1
ATOM 1023 C CA . THR A 1 136 ? -33.035 -26.436 -5.570 1.00 13.52 250 THR A CA 1
ATOM 1024 C C . THR A 1 136 ? -33.690 -27.707 -5.050 1.00 14.72 250 THR A C 1
ATOM 1025 O O . THR A 1 136 ? -34.730 -28.099 -5.571 1.00 14.93 250 THR A O 1
ATOM 1029 N N . PHE A 1 137 ? -33.079 -28.351 -4.046 1.00 14.06 251 PHE A N 1
ATOM 1030 C CA . PHE A 1 137 ? -33.721 -29.466 -3.349 1.00 15.14 251 PHE A CA 1
ATOM 1031 C C . PHE A 1 137 ? -34.718 -28.996 -2.224 1.00 16.72 251 PHE A C 1
ATOM 1032 O O . PHE A 1 137 ? -35.336 -29.862 -1.565 1.00 17.73 251 PHE A O 1
ATOM 1040 N N . ALA A 1 138 ? -34.891 -27.664 -2.022 1.00 15.62 252 ALA A N 1
ATOM 1041 C CA . ALA A 1 138 ? -35.768 -27.123 -0.971 1.00 15.86 252 ALA A CA 1
ATOM 1042 C C . ALA A 1 138 ? -37.218 -27.397 -1.328 1.00 16.57 252 ALA A C 1
ATOM 1043 O O . ALA A 1 138 ? -38.116 -27.342 -0.487 1.00 14.25 252 ALA A O 1
ATOM 1045 N N . SER A 1 139 ? -37.498 -27.694 -2.589 1.00 17.51 253 S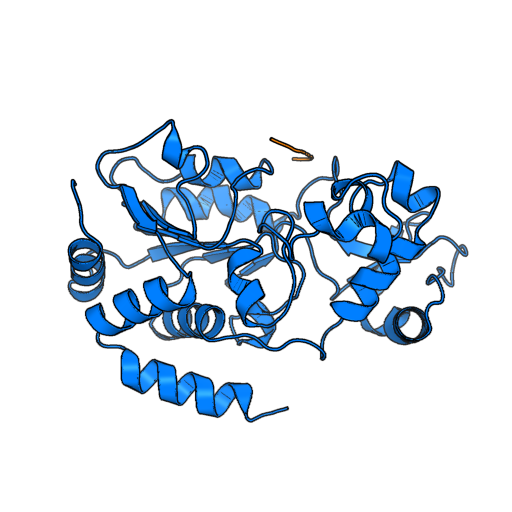ER A N 1
ATOM 1046 C CA . SER A 1 139 ? -38.886 -27.992 -2.909 1.00 16.65 253 SER A CA 1
ATOM 1047 C C . SER A 1 139 ? -38.918 -28.988 -4.045 1.00 16.41 253 SER A C 1
ATOM 1048 O O . SER A 1 139 ? -37.870 -29.242 -4.706 1.00 14.44 253 SER A O 1
ATOM 1051 N N . ALA A 1 140 ? -40.095 -29.608 -4.203 1.00 14.48 254 ALA A N 1
ATOM 1052 C CA . ALA A 1 140 ? -40.316 -30.662 -5.204 1.00 12.64 254 ALA A CA 1
ATOM 1053 C C . ALA A 1 140 ? -41.712 -30.508 -5.801 1.00 12.20 254 ALA A C 1
ATOM 1054 O O . ALA A 1 140 ? -42.572 -29.761 -5.242 1.00 12.42 254 ALA A O 1
ATOM 1056 N N . THR A 1 141 ? -41.949 -31.208 -6.905 1.00 11.78 255 THR A N 1
ATOM 1057 C CA . THR A 1 141 ? -43.188 -31.045 -7.707 1.00 12.37 255 THR A CA 1
ATOM 1058 C C . THR A 1 141 ? -43.587 -32.436 -8.262 1.00 11.17 255 THR A C 1
ATOM 1059 O O . THR A 1 141 ? -42.713 -33.190 -8.781 1.00 7.79 255 THR A O 1
ATOM 1063 N N . CYS A 1 142 ? -44.863 -32.814 -8.126 1.0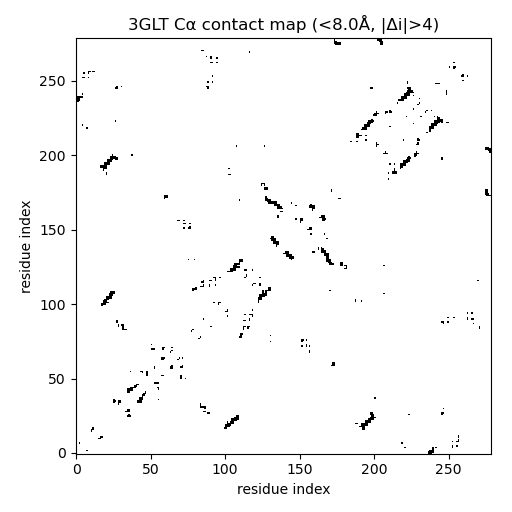0 9.38 256 CYS A N 1
ATOM 1064 C CA . CYS A 1 142 ? -45.330 -34.042 -8.760 1.00 9.17 256 CYS A CA 1
ATOM 1065 C C . CYS A 1 142 ? -45.157 -33.953 -10.288 1.00 9.66 256 CYS A C 1
ATOM 1066 O O . CYS A 1 142 ? -45.627 -33.007 -10.920 1.00 11.42 256 CYS A O 1
ATOM 1069 N N . THR A 1 143 ? -44.509 -34.933 -10.884 1.00 9.09 257 THR A N 1
ATOM 1070 C CA . THR A 1 143 ? -44.275 -34.866 -12.320 1.00 10.49 257 THR A CA 1
ATOM 1071 C C . THR A 1 143 ? -45.582 -35.117 -13.123 1.00 11.41 257 THR A C 1
ATOM 1072 O O . THR A 1 143 ? -45.613 -34.859 -14.307 1.00 12.20 257 THR A O 1
ATOM 1076 N N . VAL A 1 144 ? -46.616 -35.627 -12.478 1.00 12.71 258 VAL A N 1
ATOM 1077 C CA . VAL A 1 144 ? -47.887 -35.888 -13.169 1.00 12.90 258 VAL A CA 1
ATOM 1078 C C . VAL A 1 144 ? -48.886 -34.747 -12.888 1.00 16.10 258 VAL A C 1
ATOM 1079 O O . VAL A 1 144 ? -49.306 -34.029 -13.820 1.00 16.68 258 VAL A O 1
ATOM 1083 N N . CYS A 1 145 ? -49.215 -34.492 -11.621 1.00 15.39 259 CYS A N 1
ATOM 1084 C CA . CYS A 1 145 ? -50.240 -33.489 -11.339 1.00 15.69 259 CYS A CA 1
ATOM 1085 C C . CYS A 1 145 ? -49.730 -32.080 -11.028 1.00 17.61 259 CYS A C 1
ATOM 1086 O O . CYS A 1 145 ? -50.515 -31.121 -10.961 1.00 18.39 259 CYS A O 1
ATOM 1089 N N . GLN A 1 146 ? -48.422 -31.917 -10.917 1.00 17.07 260 GLN A N 1
ATOM 1090 C CA . GLN A 1 146 ? -47.826 -30.610 -10.671 1.00 18.44 260 GLN A CA 1
ATOM 1091 C C . GLN A 1 146 ? -48.050 -30.032 -9.268 1.00 18.90 260 GLN A C 1
ATOM 1092 O O . GLN A 1 146 ? -47.658 -28.914 -9.042 1.00 19.60 260 GLN A O 1
ATOM 1098 N N . ARG A 1 147 ? -48.621 -30.798 -8.331 1.00 19.01 261 ARG A N 1
ATOM 1099 C CA . ARG A 1 147 ? -48.642 -30.391 -6.898 1.00 19.61 261 ARG A CA 1
ATOM 1100 C C . ARG A 1 147 ? -47.234 -30.097 -6.375 1.00 18.83 261 ARG A C 1
ATOM 1101 O O . ARG A 1 147 ? -46.326 -30.854 -6.623 1.00 16.34 261 ARG A O 1
ATOM 1109 N N . PRO A 1 148 ? -47.063 -28.996 -5.629 1.00 20.05 262 PRO A N 1
ATOM 1110 C CA . PRO A 1 148 ? -45.766 -28.612 -5.039 1.00 19.61 262 PRO A CA 1
ATOM 1111 C C . PRO A 1 148 ? -45.639 -29.240 -3.684 1.00 19.79 262 PRO A C 1
ATOM 1112 O O . PRO A 1 148 ? -46.654 -29.426 -3.068 1.00 22.36 262 PRO A O 1
ATOM 1116 N N . PHE A 1 149 ? -44.434 -29.554 -3.224 1.00 18.29 263 PHE A N 1
ATOM 1117 C CA . PHE A 1 149 ? -44.164 -30.084 -1.910 1.00 18.90 263 PHE A CA 1
ATOM 1118 C C . PHE A 1 149 ? -42.901 -29.454 -1.353 1.00 19.96 263 PHE A C 1
ATOM 1119 O O . PHE A 1 149 ? -41.937 -29.205 -2.078 1.00 20.61 263 PHE A O 1
ATOM 1127 N N . PRO A 1 150 ? -42.888 -29.220 -0.043 1.00 19.47 264 PRO A N 1
ATOM 1128 C CA . PRO A 1 150 ? -41.630 -28.853 0.613 1.00 18.47 264 PRO A CA 1
ATOM 1129 C C . PRO A 1 150 ? -40.626 -30.002 0.510 1.00 17.73 264 PRO A C 1
ATOM 1130 O O . PRO A 1 150 ? -41.000 -31.167 0.580 1.00 17.82 264 PRO A O 1
ATOM 1134 N N . GLY A 1 151 ? -39.349 -29.683 0.353 1.00 17.23 265 GLY A N 1
ATOM 1135 C CA . GLY A 1 151 ? -38.303 -30.681 0.310 1.00 16.78 265 GLY A CA 1
ATOM 1136 C C . GLY A 1 151 ? -38.293 -31.698 1.452 1.00 17.99 265 GLY A C 1
ATOM 1137 O O . GLY A 1 151 ? -37.953 -32.872 1.231 1.00 16.03 265 GLY A O 1
ATOM 1138 N N . GLU A 1 152 ? -38.640 -31.265 2.668 1.00 18.58 266 GLU A N 1
ATOM 1139 C CA . GLU A 1 152 ? -38.716 -32.193 3.813 1.00 21.68 266 GLU A CA 1
ATOM 1140 C C . GLU A 1 152 ? -39.794 -33.280 3.625 1.00 20.70 266 GLU A C 1
ATOM 1141 O O . GLU A 1 152 ? -39.686 -34.347 4.173 1.00 22.25 266 GLU A O 1
ATOM 1147 N N . ASP A 1 153 ? -40.863 -33.009 2.897 1.00 20.87 267 ASP A N 1
ATOM 1148 C CA . ASP A 1 153 ? -41.908 -34.046 2.715 1.00 21.05 267 ASP A CA 1
ATOM 1149 C C . ASP A 1 153 ? -41.464 -35.291 1.971 1.00 19.84 267 ASP A C 1
ATOM 1150 O O . ASP A 1 153 ? -42.102 -36.318 2.118 1.00 20.52 267 ASP A O 1
ATOM 1155 N N . ILE A 1 154 ? -40.382 -35.216 1.176 1.00 16.34 268 ILE A N 1
ATOM 1156 C CA . ILE A 1 154 ? -39.904 -36.429 0.513 1.00 15.58 268 ILE A CA 1
ATOM 1157 C C . ILE A 1 154 ? -38.601 -36.916 1.121 1.00 16.34 268 ILE A C 1
ATOM 1158 O O . ILE A 1 154 ? -38.024 -37.906 0.683 1.00 14.95 268 ILE A O 1
ATOM 1163 N N . ARG A 1 155 ? -38.119 -36.208 2.146 1.00 18.09 269 ARG A N 1
ATOM 1164 C CA . ARG A 1 155 ? -36.772 -36.542 2.665 1.00 18.52 269 ARG A CA 1
ATOM 1165 C C . ARG A 1 155 ? -36.656 -37.983 3.138 1.00 17.33 269 ARG A C 1
ATOM 1166 O O . ARG A 1 155 ? -35.657 -38.693 2.843 1.00 16.08 269 ARG A O 1
ATOM 1174 N N . ALA A 1 156 ? -37.667 -38.447 3.869 1.00 17.16 270 ALA A N 1
ATOM 1175 C CA . ALA A 1 156 ? -37.587 -39.852 4.395 1.00 17.76 270 ALA A CA 1
ATOM 1176 C C . ALA A 1 156 ? -37.413 -40.870 3.270 1.00 17.26 270 ALA A C 1
ATOM 1177 O O . ALA A 1 156 ? -36.536 -41.784 3.357 1.00 17.76 270 ALA A O 1
ATOM 1179 N N . ASP A 1 157 ? -38.240 -40.743 2.218 1.00 14.31 271 ASP A N 1
ATOM 1180 C CA . ASP A 1 157 ? -38.081 -41.632 1.075 1.00 14.01 271 ASP A CA 1
ATOM 1181 C C . ASP A 1 157 ? -36.702 -41.441 0.432 1.00 12.91 271 ASP A C 1
ATOM 1182 O O . ASP A 1 157 ? -36.005 -42.403 0.074 1.00 12.29 271 ASP A O 1
ATOM 1187 N N . VAL A 1 158 ? -36.281 -40.201 0.286 1.00 12.32 272 VAL A N 1
ATOM 1188 C CA . VAL A 1 158 ? -34.945 -40.006 -0.343 1.00 14.37 272 VAL A CA 1
ATOM 1189 C C . VAL A 1 158 ? -33.812 -40.707 0.480 1.00 14.95 272 VAL A C 1
ATOM 1190 O O . VAL A 1 158 ? -32.947 -41.405 -0.060 1.00 14.28 272 VAL A O 1
ATOM 1194 N N . MET A 1 159 ? -33.852 -40.547 1.795 1.00 16.99 273 MET A N 1
ATOM 1195 C CA . MET A 1 159 ? -32.812 -41.164 2.676 1.00 17.33 273 MET A CA 1
ATOM 1196 C C . MET A 1 159 ? -32.906 -42.666 2.723 1.00 18.39 273 MET A C 1
ATOM 1197 O O . MET A 1 159 ? -31.903 -43.331 2.990 1.00 20.40 273 MET A O 1
ATOM 1202 N N . ALA A 1 160 ? -34.075 -43.232 2.398 1.00 17.25 274 ALA A N 1
ATOM 1203 C CA . ALA A 1 160 ? -34.272 -44.679 2.385 1.00 16.06 274 ALA A CA 1
ATOM 1204 C C . ALA A 1 160 ? -34.130 -45.281 0.984 1.00 17.75 274 ALA A C 1
ATOM 1205 O O . ALA A 1 160 ? -34.462 -46.407 0.768 1.00 17.55 274 ALA A O 1
ATOM 1207 N N . ASP A 1 161 ? -33.614 -44.544 0.018 1.00 17.07 275 ASP A N 1
ATOM 1208 C CA . ASP A 1 161 ? -33.605 -45.063 -1.321 1.00 18.25 275 ASP A CA 1
ATOM 1209 C C . ASP A 1 161 ? -34.987 -45.541 -1.855 1.00 18.32 275 ASP A C 1
ATOM 1210 O O . ASP A 1 161 ? -35.042 -46.470 -2.649 1.00 18.00 275 ASP A O 1
ATOM 1215 N N . ARG A 1 162 ? -36.083 -44.879 -1.472 1.00 17.10 276 ARG A N 1
ATOM 1216 C CA . ARG A 1 162 ? -37.345 -45.152 -2.120 1.00 15.92 276 ARG A CA 1
ATOM 1217 C C . ARG A 1 162 ? -37.685 -43.936 -3.012 1.00 15.29 276 ARG A C 1
ATOM 1218 O O . ARG A 1 162 ? -37.560 -42.789 -2.568 1.00 15.99 276 ARG A O 1
ATOM 1226 N N . VAL A 1 163 ? -38.193 -44.186 -4.212 1.00 13.04 277 VAL A N 1
ATOM 1227 C CA . VAL A 1 163 ? -38.539 -43.079 -5.113 1.00 11.87 277 VAL A CA 1
ATOM 1228 C C . VAL A 1 163 ? -39.773 -42.434 -4.522 1.00 10.35 277 VAL A C 1
ATOM 1229 O O . VAL A 1 163 ? -40.748 -43.112 -4.243 1.00 10.96 277 VAL A O 1
ATOM 1233 N N . PRO A 1 164 ? -39.732 -41.137 -4.279 1.00 8.94 278 PRO A N 1
ATOM 1234 C CA . PRO A 1 164 ? -40.906 -40.498 -3.673 1.00 9.95 278 PRO A CA 1
ATOM 1235 C C . PRO A 1 164 ? -42.106 -40.452 -4.673 1.00 10.22 278 PRO A C 1
ATOM 1236 O O . PRO A 1 164 ? -41.935 -40.129 -5.900 1.00 8.84 278 PRO A O 1
ATOM 1240 N N . ARG A 1 165 ? -43.293 -40.684 -4.125 1.00 10.09 279 ARG A N 1
ATOM 1241 C CA . ARG A 1 165 ? -44.510 -40.810 -4.917 1.00 11.27 279 ARG A CA 1
ATOM 1242 C C . ARG A 1 165 ? -45.559 -39.790 -4.380 1.00 11.09 279 ARG A C 1
ATOM 1243 O O . ARG A 1 165 ? -45.546 -39.436 -3.209 1.00 9.06 279 ARG A O 1
ATOM 1251 N N . CYS A 1 166 ? -46.415 -39.285 -5.253 1.00 10.48 280 CYS A N 1
ATOM 1252 C CA . CYS A 1 166 ? -47.377 -38.258 -4.879 1.00 11.84 280 CYS A CA 1
ATOM 1253 C C . CYS A 1 166 ? -48.549 -38.895 -4.089 1.00 11.83 280 CYS A C 1
ATOM 1254 O O . CYS A 1 166 ? -49.043 -39.946 -4.453 1.00 11.12 280 CYS A O 1
ATOM 1257 N N . PRO A 1 167 ? -48.996 -38.250 -3.013 1.00 13.20 281 PRO A N 1
ATOM 1258 C CA . PRO A 1 167 ? -50.123 -38.840 -2.249 1.00 13.66 281 PRO A CA 1
ATOM 1259 C C . PRO A 1 167 ? -51.482 -38.603 -2.958 1.00 14.63 281 PRO A C 1
ATOM 1260 O O . PRO A 1 167 ? -52.500 -39.246 -2.660 1.00 15.49 281 PRO A O 1
ATOM 1264 N N . VAL A 1 168 ? -51.488 -37.743 -3.941 1.00 14.69 282 VAL A N 1
ATOM 1265 C CA . VAL A 1 168 ? -52.718 -37.446 -4.660 1.00 17.65 282 VAL A CA 1
ATOM 1266 C C . VAL A 1 168 ? -52.909 -38.336 -5.914 1.00 18.25 282 VAL A C 1
ATOM 1267 O O . VAL A 1 168 ? -54.029 -38.813 -6.149 1.00 19.70 282 VAL A O 1
ATOM 1271 N N . CYS A 1 169 ? -51.839 -38.617 -6.686 1.00 14.44 283 CYS A N 1
ATOM 1272 C CA . CYS A 1 169 ? -52.005 -39.278 -7.989 1.00 13.39 283 CYS A CA 1
ATOM 1273 C C . CYS A 1 169 ? -51.008 -40.441 -8.189 1.00 13.67 283 CYS A C 1
ATOM 1274 O O . CYS A 1 169 ? -51.100 -41.160 -9.197 1.00 12.67 283 CYS A O 1
ATOM 1277 N N . THR A 1 170 ? -50.168 -40.695 -7.172 1.00 12.60 284 THR A N 1
ATOM 1278 C CA . THR A 1 170 ? -49.023 -41.648 -7.192 1.00 12.59 284 THR A CA 1
ATOM 1279 C C . THR A 1 170 ? -47.920 -41.320 -8.236 1.00 12.79 284 THR A C 1
ATOM 1280 O O . THR A 1 170 ? -47.026 -42.095 -8.406 1.00 13.09 284 THR A O 1
ATOM 1284 N N . GLY A 1 171 ? -47.977 -40.178 -8.899 1.00 11.82 285 GLY A N 1
ATOM 1285 C CA . GLY A 1 171 ? -46.868 -39.771 -9.759 1.00 12.00 285 GLY A CA 1
ATOM 1286 C C . GLY A 1 171 ? -45.492 -39.671 -9.022 1.00 11.21 285 GLY A C 1
ATOM 1287 O O . GLY A 1 171 ? -45.400 -39.520 -7.787 1.00 7.80 285 GLY A O 1
ATOM 1288 N N . VAL A 1 172 ? -44.405 -39.773 -9.793 1.00 10.29 286 VAL A N 1
ATOM 1289 C CA . VAL A 1 172 ? -43.044 -39.564 -9.180 1.00 8.87 286 VAL A CA 1
ATOM 1290 C C . VAL A 1 172 ? -42.901 -38.110 -8.755 1.00 7.15 286 VAL A C 1
ATOM 1291 O O . VAL A 1 172 ? -43.229 -37.218 -9.556 1.00 7.75 286 VAL A O 1
ATOM 1295 N N . VAL A 1 173 ? -42.440 -37.858 -7.523 1.00 7.31 287 VAL A N 1
ATOM 1296 C CA . VAL A 1 173 ? -42.232 -36.497 -7.031 1.00 9.21 287 VAL A CA 1
ATOM 1297 C C . VAL A 1 173 ? -40.778 -36.124 -7.272 1.00 10.20 287 VAL A C 1
ATOM 1298 O O . VAL A 1 173 ? -39.872 -36.878 -6.889 1.00 10.94 287 VAL A O 1
ATOM 1302 N N . LYS A 1 174 ? -40.556 -35.066 -8.045 1.00 9.55 288 LYS A N 1
ATOM 1303 C CA . LYS A 1 174 ? -39.216 -34.756 -8.459 1.00 11.97 288 LYS A CA 1
ATOM 1304 C C . LYS A 1 174 ? -38.817 -33.438 -7.791 1.00 12.54 288 LYS A C 1
ATOM 1305 O O . LYS A 1 174 ? -39.538 -32.446 -7.969 1.00 11.22 288 LYS A O 1
ATOM 1311 N N . PRO A 1 175 ? -37.659 -33.410 -7.144 1.00 13.38 289 PRO A N 1
ATOM 1312 C CA . PRO A 1 175 ? -37.178 -32.197 -6.482 1.00 12.55 289 PRO A CA 1
ATOM 1313 C C . PRO A 1 175 ? -36.989 -31.148 -7.559 1.00 13.57 289 PRO A C 1
ATOM 1314 O O . PRO A 1 175 ? -36.786 -31.506 -8.719 1.00 12.57 289 PRO A O 1
ATOM 1318 N N . ASP A 1 176 ? -37.081 -29.875 -7.199 1.00 13.98 290 ASP A N 1
ATOM 1319 C CA . ASP A 1 176 ? -37.096 -28.828 -8.205 1.00 14.04 290 ASP A CA 1
ATOM 1320 C C . ASP A 1 176 ? -35.694 -28.479 -8.669 1.00 12.29 290 ASP A C 1
ATOM 1321 O O . ASP A 1 176 ? -35.131 -27.443 -8.315 1.00 11.82 290 ASP A O 1
ATOM 1326 N N . ILE A 1 177 ? -35.154 -29.376 -9.488 1.00 11.08 291 ILE A N 1
ATOM 1327 C CA . ILE A 1 177 ? -33.871 -29.188 -10.135 1.00 10.94 291 ILE A CA 1
ATOM 1328 C C . ILE A 1 177 ? -34.173 -29.090 -11.622 1.00 12.58 291 ILE A C 1
ATOM 1329 O O . ILE A 1 177 ? -34.838 -29.956 -12.190 1.00 13.31 291 ILE A O 1
ATOM 1334 N N . VAL A 1 178 ? -33.689 -28.025 -12.244 1.00 12.02 292 VAL A N 1
ATOM 1335 C CA . VAL A 1 178 ? -33.969 -27.748 -13.679 1.00 12.03 292 VAL A CA 1
ATOM 1336 C C . VAL A 1 178 ? -33.266 -28.810 -14.481 1.00 12.24 292 VAL A C 1
ATOM 1337 O O . VAL A 1 178 ? -32.016 -28.976 -14.348 1.00 11.19 292 VAL A O 1
ATOM 1341 N N . PHE A 1 179 ? -34.019 -29.562 -15.294 1.00 11.08 293 PHE A N 1
ATOM 1342 C CA . PHE A 1 179 ? -33.403 -30.587 -16.169 1.00 11.94 293 PHE A CA 1
ATOM 1343 C C . PHE A 1 179 ? -33.168 -29.979 -17.574 1.00 12.26 293 PHE A C 1
ATOM 1344 O O . PHE A 1 179 ? -33.711 -28.921 -17.857 1.00 10.74 293 PHE A O 1
ATOM 1352 N N . PHE A 1 180 ? -32.340 -30.628 -18.392 1.00 13.26 294 PHE A N 1
ATOM 1353 C CA . PHE A 1 180 ? -32.138 -30.229 -19.778 1.00 15.31 294 PHE A CA 1
ATOM 1354 C C . PHE A 1 180 ? -33.436 -29.971 -20.523 1.00 17.28 294 PHE A C 1
ATOM 1355 O O . PHE A 1 180 ? -34.397 -30.724 -20.403 1.00 16.37 294 PHE A O 1
ATOM 1363 N N . GLY A 1 181 ? -33.500 -28.862 -21.236 1.00 18.30 295 GLY A N 1
ATOM 1364 C CA . GLY A 1 181 ? -34.738 -28.551 -21.911 1.00 20.04 295 GLY A CA 1
ATOM 1365 C C . GLY A 1 181 ? -35.800 -27.877 -21.091 1.00 21.67 295 GLY A C 1
ATOM 1366 O O . GLY A 1 181 ? -36.778 -27.371 -21.659 1.00 23.44 295 GLY A O 1
ATOM 1367 N N . GLU A 1 182 ? -35.676 -27.845 -19.766 1.00 19.72 296 GLU A N 1
ATOM 1368 C CA . GLU A 1 182 ? -36.683 -27.121 -18.995 1.00 17.82 296 GLU A CA 1
ATOM 1369 C C . GLU A 1 182 ? -36.263 -25.617 -18.809 1.00 17.52 296 GLU A C 1
ATOM 1370 O O . GLU A 1 182 ? -35.083 -25.278 -18.956 1.00 16.29 296 GLU A O 1
ATOM 1376 N N . PRO A 1 183 ? -37.241 -24.739 -18.490 1.00 16.88 297 PRO A N 1
ATOM 1377 C CA . PRO A 1 183 ? -37.038 -23.272 -18.391 1.00 18.30 297 PRO A CA 1
ATOM 1378 C C . PRO A 1 183 ? -36.325 -23.034 -17.074 1.00 19.06 297 PRO A C 1
ATOM 1379 O O . PRO A 1 183 ? -36.529 -23.812 -16.141 1.00 18.71 297 PRO A O 1
ATOM 1383 N N . LEU A 1 184 ? -35.459 -22.033 -16.983 1.00 19.09 298 LEU A N 1
ATOM 1384 C CA . LEU A 1 184 ? -34.896 -21.739 -15.683 1.00 19.57 298 LEU A CA 1
ATOM 1385 C C . LEU A 1 184 ? -35.955 -21.041 -14.827 1.00 20.52 298 LEU A C 1
ATOM 1386 O O . LEU A 1 184 ? -36.930 -20.551 -15.357 1.00 20.59 298 LEU A O 1
ATOM 1391 N N . PRO A 1 185 ? -35.758 -20.975 -13.498 1.00 20.80 299 PRO A N 1
ATOM 1392 C CA . PRO A 1 185 ? -36.756 -20.286 -12.678 1.00 21.47 299 PRO A CA 1
ATOM 1393 C C . PRO A 1 185 ? -36.929 -18.816 -13.004 1.00 21.74 299 PRO A C 1
ATOM 1394 O O . PRO A 1 185 ? -36.040 -18.141 -13.546 1.00 21.28 299 PRO A O 1
ATOM 1398 N N . GLN A 1 186 ? -38.090 -18.327 -12.652 1.00 22.27 300 GLN A N 1
ATOM 1399 C CA . GLN A 1 186 ? -38.433 -16.935 -12.879 1.00 23.65 300 GLN A CA 1
ATOM 1400 C C . GLN A 1 186 ? -37.411 -15.962 -12.323 1.00 21.00 300 GLN A C 1
ATOM 1401 O O . GLN A 1 186 ? -37.137 -14.975 -12.999 1.00 19.63 300 GLN A O 1
ATOM 1407 N N . ARG A 1 187 ? -36.862 -16.225 -11.126 1.00 19.85 301 ARG A N 1
ATOM 1408 C CA . ARG A 1 187 ? -35.756 -15.344 -10.587 1.00 19.18 301 ARG A CA 1
ATOM 1409 C C . ARG A 1 187 ? -34.588 -15.178 -11.539 1.00 17.43 301 ARG A C 1
ATOM 1410 O O . ARG A 1 187 ? -33.864 -14.201 -11.447 1.00 17.52 301 ARG A O 1
ATOM 1418 N N . PHE A 1 188 ? -34.377 -16.123 -12.445 1.00 16.07 302 PHE A N 1
ATOM 1419 C CA . PHE A 1 188 ? -33.279 -15.972 -13.387 1.00 17.37 302 PHE A CA 1
ATOM 1420 C C . PHE A 1 188 ? -33.447 -14.680 -14.187 1.00 19.22 302 PHE A C 1
ATOM 1421 O O . PHE A 1 188 ? -32.435 -14.104 -14.656 1.00 19.20 302 PHE A O 1
ATOM 1429 N N . LEU A 1 189 ? -34.702 -14.200 -14.305 1.00 18.82 303 LEU A N 1
ATOM 1430 C CA . LEU A 1 189 ? -35.023 -12.996 -15.115 1.00 20.34 303 LEU A CA 1
ATOM 1431 C C . LEU A 1 189 ? -34.418 -11.720 -14.536 1.00 20.09 303 LEU A C 1
ATOM 1432 O O . LEU A 1 189 ? -34.293 -10.727 -15.242 1.00 19.00 303 LEU A O 1
ATOM 1437 N N . LEU A 1 190 ? -34.029 -11.783 -13.256 1.00 19.73 304 LEU A N 1
ATOM 1438 C CA . LEU A 1 190 ? -33.332 -10.686 -12.612 1.00 19.38 304 LEU A CA 1
ATOM 1439 C C . LEU A 1 190 ? -32.078 -10.293 -13.387 1.00 19.11 304 LEU A C 1
ATOM 1440 O O . LEU A 1 190 ? -31.581 -9.175 -13.212 1.00 18.05 304 LEU A O 1
ATOM 1445 N N . HIS A 1 191 ? -31.565 -11.192 -14.236 1.00 19.21 305 HIS A N 1
ATOM 1446 C CA . HIS A 1 191 ? -30.347 -10.901 -14.984 1.00 20.48 305 HIS A CA 1
ATOM 1447 C C . HIS A 1 191 ? -30.509 -9.670 -15.869 1.00 22.16 305 HIS A C 1
ATOM 1448 O O . HIS A 1 191 ? -29.548 -8.932 -16.035 1.00 22.16 305 HIS A O 1
ATOM 1455 N N . VAL A 1 192 ? -31.712 -9.485 -16.423 1.00 22.52 306 VAL A N 1
ATOM 1456 C CA . VAL A 1 192 ? -32.084 -8.305 -17.200 1.00 23.44 306 VAL A CA 1
ATOM 1457 C C . VAL A 1 192 ? -31.761 -6.979 -16.488 1.00 23.70 306 VAL A C 1
ATOM 1458 O O . VAL A 1 192 ? -31.169 -6.103 -17.064 1.00 24.44 306 VAL A O 1
ATOM 1462 N N . VAL A 1 193 ? -32.111 -6.812 -15.233 1.00 24.79 307 VAL A N 1
ATOM 1463 C CA . VAL A 1 193 ? -31.652 -5.587 -14.572 1.00 25.37 307 VAL A CA 1
ATOM 1464 C C . VAL A 1 193 ? -30.262 -5.723 -13.829 1.00 24.77 307 VAL A C 1
ATOM 1465 O O . VAL A 1 193 ? -29.537 -4.742 -13.689 1.00 25.03 307 VAL A O 1
ATOM 1469 N N . ASP A 1 194 ? -29.871 -6.933 -13.401 1.00 23.72 308 ASP A N 1
ATOM 1470 C CA . ASP A 1 194 ? -28.620 -7.111 -12.615 1.00 21.71 308 ASP A CA 1
ATOM 1471 C C . ASP A 1 194 ? -27.404 -6.877 -13.492 1.00 21.76 308 ASP A C 1
ATOM 1472 O O . ASP A 1 194 ? -26.481 -6.190 -13.071 1.00 21.54 308 ASP A O 1
ATOM 1477 N N . PHE A 1 195 ? -27.361 -7.446 -14.696 1.00 21.06 309 PHE A N 1
ATOM 1478 C CA . PHE A 1 195 ? -26.122 -7.418 -15.457 1.00 21.62 309 PHE A CA 1
ATOM 1479 C C . PHE A 1 195 ? -25.701 -6.055 -16.041 1.00 24.02 309 PHE A C 1
ATOM 1480 O O . PHE A 1 195 ? -24.498 -5.749 -16.076 1.00 24.25 309 PHE A O 1
ATOM 1488 N N . PRO A 1 196 ? -26.673 -5.233 -16.502 1.00 25.45 310 PRO A N 1
ATOM 1489 C CA . PRO A 1 196 ? -26.326 -3.803 -16.859 1.00 25.88 310 PRO A CA 1
ATOM 1490 C C . PRO A 1 196 ? -25.823 -2.977 -15.657 1.00 26.52 310 PRO A C 1
ATOM 1491 O O . PRO A 1 196 ? -24.988 -2.095 -15.795 1.00 26.50 310 PRO A O 1
ATOM 1495 N N . MET A 1 197 ? -26.322 -3.293 -14.483 1.00 25.67 311 MET A N 1
ATOM 1496 C CA . MET A 1 197 ? -26.017 -2.536 -13.287 1.00 26.60 311 MET A CA 1
ATOM 1497 C C . MET A 1 197 ? -24.696 -2.919 -12.579 1.00 25.90 311 MET A C 1
ATOM 1498 O O . MET A 1 197 ? -24.218 -2.194 -11.695 1.00 26.40 311 MET A O 1
ATOM 1503 N N . ALA A 1 198 ? -24.121 -4.064 -12.955 1.00 23.35 312 ALA A N 1
ATOM 1504 C CA . ALA A 1 198 ? -22.911 -4.572 -12.338 1.00 22.54 312 ALA A CA 1
ATOM 1505 C C . ALA A 1 198 ? -21.671 -3.748 -12.765 1.00 22.06 312 ALA A C 1
ATOM 1506 O O . ALA A 1 198 ? -21.524 -3.389 -13.941 1.00 20.16 312 ALA A O 1
ATOM 1508 N N . ASP A 1 199 ? -20.777 -3.466 -11.813 1.00 22.16 313 ASP A N 1
ATOM 1509 C CA . ASP A 1 199 ? -19.570 -2.709 -12.170 1.00 23.46 313 ASP A CA 1
ATOM 1510 C C . ASP A 1 199 ? -18.364 -3.618 -12.049 1.00 21.98 313 ASP A C 1
ATOM 1511 O O . ASP A 1 199 ? -17.248 -3.242 -12.376 1.00 22.53 313 ASP A O 1
ATOM 1516 N N . LEU A 1 200 ? -18.646 -4.867 -11.676 1.00 20.51 314 LEU A N 1
ATOM 1517 C CA . LEU A 1 200 ? -17.649 -5.965 -11.628 1.00 19.34 314 LEU A CA 1
ATOM 1518 C C . LEU A 1 200 ? -18.363 -7.333 -11.747 1.00 18.10 314 LEU A C 1
ATOM 1519 O O . LEU A 1 200 ? -19.420 -7.545 -11.126 1.00 17.04 314 LEU A O 1
ATOM 1524 N N . LEU A 1 201 ? -17.761 -8.236 -12.520 1.00 17.11 315 LEU A N 1
ATOM 1525 C CA . LEU A 1 201 ? -18.211 -9.624 -12.678 1.00 16.13 315 LEU A CA 1
ATOM 1526 C C . LEU A 1 201 ? -17.110 -10.566 -12.264 1.00 15.50 315 LEU A C 1
ATOM 1527 O O . LEU A 1 201 ? -16.007 -10.564 -12.843 1.00 15.11 315 LEU A O 1
ATOM 1532 N N . LEU A 1 202 ? -17.446 -11.409 -11.318 1.00 13.78 316 LEU A N 1
ATOM 1533 C CA . LEU A 1 202 ? -16.597 -12.444 -10.825 1.00 15.72 316 LEU A CA 1
ATOM 1534 C C . LEU A 1 202 ? -17.173 -13.803 -11.322 1.00 15.31 316 LEU A C 1
ATOM 1535 O O . LEU A 1 202 ? -18.358 -14.053 -11.179 1.00 12.95 316 LEU A O 1
ATOM 1540 N N . ILE A 1 203 ? -16.330 -14.657 -11.905 1.00 15.07 317 ILE A N 1
ATOM 1541 C CA . ILE A 1 203 ? -16.711 -16.004 -12.337 1.00 15.29 317 ILE A CA 1
ATOM 1542 C C . ILE A 1 203 ? -15.836 -17.049 -11.657 1.00 15.15 317 ILE A C 1
ATOM 1543 O O . ILE A 1 203 ? -14.619 -17.019 -11.810 1.00 14.08 317 ILE A O 1
ATOM 1548 N N . LEU A 1 204 ? -16.444 -17.988 -10.925 1.00 13.87 318 LEU A N 1
ATOM 1549 C CA . LEU A 1 204 ? -15.653 -18.966 -10.192 1.00 13.63 318 LEU A CA 1
ATOM 1550 C C . LEU A 1 204 ? -16.077 -20.394 -10.436 1.00 13.98 318 LEU A C 1
ATOM 1551 O O . LEU A 1 204 ? -17.265 -20.741 -10.289 1.00 12.81 318 LEU A O 1
ATOM 1556 N N . GLY A 1 205 ? -15.102 -21.256 -10.755 1.00 13.94 319 GLY A N 1
ATOM 1557 C CA . GLY A 1 205 ? -15.355 -22.670 -10.711 1.00 13.74 319 GLY A CA 1
ATOM 1558 C C . GLY A 1 205 ? -16.450 -23.139 -11.661 1.00 14.23 319 GLY A C 1
ATOM 1559 O O . GLY A 1 205 ? -17.305 -23.928 -11.271 1.00 14.96 319 GLY A O 1
ATOM 1560 N N . THR A 1 206 ? -16.437 -22.714 -12.920 1.00 14.95 320 THR A N 1
ATOM 1561 C CA . THR A 1 206 ? -17.438 -23.266 -13.876 1.00 16.05 320 THR A CA 1
ATOM 1562 C C . THR A 1 206 ? -16.803 -23.466 -15.251 1.00 16.94 320 THR A C 1
ATOM 1563 O O . THR A 1 206 ? -15.776 -22.809 -15.586 1.00 14.68 320 THR A O 1
ATOM 1567 N N . SER A 1 207 ? -17.330 -24.446 -16.004 1.00 15.97 321 SER A N 1
ATOM 1568 C CA . SER A 1 207 ? -16.836 -24.632 -17.376 1.00 17.00 321 SER A CA 1
ATOM 1569 C C . SER A 1 207 ? -17.601 -23.769 -18.365 1.00 17.20 321 SER A C 1
ATOM 1570 O O . SER A 1 207 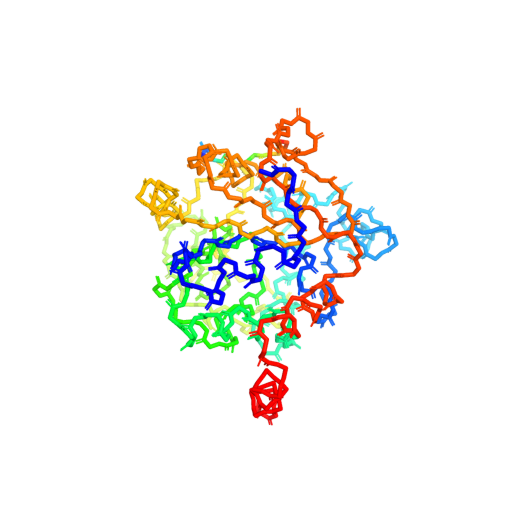? -17.255 -23.757 -19.531 1.00 16.60 321 SER A O 1
ATOM 1573 N N . LEU A 1 208 ? -18.653 -23.071 -17.916 1.00 17.01 322 LEU A N 1
ATOM 1574 C CA . LEU A 1 208 ? -19.412 -22.229 -18.829 1.00 17.74 322 LEU A CA 1
ATOM 1575 C C . LEU A 1 208 ? -19.900 -23.091 -20.025 1.00 19.07 322 LEU A C 1
ATOM 1576 O O . LEU A 1 208 ? -19.853 -22.665 -21.185 1.00 18.68 322 LEU A O 1
ATOM 1581 N N . GLU A 1 209 ? -20.362 -24.300 -19.758 1.00 18.16 323 GLU A N 1
ATOM 1582 C CA . GLU A 1 209 ? -20.792 -25.155 -20.859 1.00 19.38 323 GLU A CA 1
ATOM 1583 C C . GLU A 1 209 ? -22.290 -25.291 -20.930 1.00 19.36 323 GLU A C 1
ATOM 1584 O O . GLU A 1 209 ? -22.798 -25.941 -21.878 1.00 20.60 323 GLU A O 1
ATOM 1590 N N . VAL A 1 210 ? -23.031 -24.700 -19.987 1.00 16.58 324 VAL A N 1
ATOM 1591 C CA . VAL A 1 210 ? -24.498 -24.798 -20.090 1.00 16.08 324 VAL A CA 1
ATOM 1592 C C . VAL A 1 210 ? -25.149 -23.433 -20.323 1.00 17.34 324 VAL A C 1
ATOM 1593 O O . VAL A 1 210 ? -24.796 -22.430 -19.639 1.00 18.20 324 VAL A O 1
ATOM 1597 N N . GLU A 1 211 ? -26.101 -23.368 -21.265 1.00 17.18 325 GLU A N 1
ATOM 1598 C CA . GLU A 1 211 ? -26.809 -22.112 -21.572 1.00 17.53 325 GLU A CA 1
ATOM 1599 C C . GLU A 1 211 ? -28.200 -22.256 -21.023 1.00 16.41 325 GLU A C 1
ATOM 1600 O O . GLU A 1 211 ? -28.665 -23.401 -20.860 1.00 16.48 325 GLU A O 1
ATOM 1606 N N . PRO A 1 212 ? -28.904 -21.125 -20.818 1.00 15.25 326 PRO A N 1
ATOM 1607 C CA . PRO A 1 212 ? -28.451 -19.747 -21.045 1.00 14.95 326 PRO A CA 1
ATOM 1608 C C . PRO A 1 212 ? -27.574 -19.156 -19.922 1.00 15.36 326 PRO A C 1
ATOM 1609 O O . PRO A 1 212 ? -27.160 -18.000 -20.040 1.00 14.26 326 PRO A O 1
ATOM 1613 N N . PHE A 1 213 ? -27.286 -19.909 -18.855 1.00 14.67 327 PHE A N 1
ATOM 1614 C CA . PHE A 1 213 ? -26.418 -19.389 -17.826 1.00 15.52 327 PHE A CA 1
ATOM 1615 C C . PHE A 1 213 ? -25.073 -18.868 -18.409 1.00 16.77 327 PHE A C 1
ATOM 1616 O O . PHE A 1 213 ? -24.641 -17.734 -18.096 1.00 16.93 327 PHE A O 1
ATOM 1624 N N . ALA A 1 214 ? -24.425 -19.652 -19.257 1.00 16.03 328 ALA A N 1
ATOM 1625 C CA . ALA A 1 214 ? -23.060 -19.330 -19.683 1.00 17.70 328 ALA A CA 1
ATOM 1626 C C . ALA A 1 214 ? -22.907 -17.931 -20.360 1.00 18.73 328 ALA A C 1
ATOM 1627 O O . ALA A 1 214 ? -21.911 -17.194 -20.141 1.00 17.86 328 ALA A O 1
ATOM 1629 N N . SER A 1 215 ? -23.868 -17.614 -21.206 1.00 19.02 329 SER A N 1
ATOM 1630 C CA . SER A 1 215 ? -23.804 -16.378 -22.010 1.00 21.44 329 SER A CA 1
ATOM 1631 C C . SER A 1 215 ? -24.068 -15.118 -21.162 1.00 21.05 329 SER A C 1
ATOM 1632 O O . SER A 1 215 ? -23.879 -13.997 -21.640 1.00 21.21 329 SER A O 1
ATOM 1635 N N . LEU A 1 216 ? -24.447 -15.286 -19.894 1.00 19.38 330 LEU A N 1
ATOM 1636 C CA . LEU A 1 216 ? -24.511 -14.133 -19.011 1.00 19.55 330 LEU A CA 1
ATOM 1637 C C . LEU A 1 216 ? -23.166 -13.404 -18.904 1.00 20.25 330 LEU A C 1
ATOM 1638 O O . LEU A 1 216 ? -23.136 -12.221 -18.593 1.00 20.21 330 LEU A O 1
ATOM 1643 N N . THR A 1 217 ? -22.047 -14.095 -19.098 1.00 20.82 331 THR A N 1
ATOM 1644 C CA . THR A 1 217 ? -20.743 -13.433 -19.050 1.00 21.91 331 THR A CA 1
ATOM 1645 C C . THR A 1 217 ? -20.692 -12.283 -20.089 1.00 23.33 331 THR A C 1
ATOM 1646 O O . THR A 1 217 ? -19.943 -11.271 -19.914 1.00 24.46 331 THR A O 1
ATOM 1650 N N . GLU A 1 218 ? -21.485 -12.425 -21.150 1.00 23.04 332 GLU A N 1
ATOM 1651 C CA . GLU A 1 218 ? -21.509 -11.414 -22.195 1.00 24.47 332 GLU A CA 1
ATOM 1652 C C . GLU A 1 218 ? -22.353 -10.230 -21.872 1.00 24.95 332 GLU A C 1
ATOM 1653 O O . GLU A 1 218 ? -22.344 -9.247 -22.611 1.00 26.01 332 GLU A O 1
ATOM 1659 N N . ALA A 1 219 ? -23.115 -10.287 -20.799 1.00 24.29 333 ALA A N 1
ATOM 1660 C CA . ALA A 1 219 ? -24.137 -9.291 -20.630 1.00 24.25 333 ALA A CA 1
ATOM 1661 C C . ALA A 1 219 ? -23.693 -8.129 -19.746 1.00 24.82 333 ALA A C 1
ATOM 1662 O O . ALA A 1 219 ? -24.472 -7.219 -19.506 1.00 25.13 333 ALA A O 1
ATOM 1664 N N . VAL A 1 220 ? -22.454 -8.111 -19.274 1.00 24.96 334 VAL A N 1
ATOM 1665 C CA . VAL A 1 220 ? -22.010 -6.901 -18.572 1.00 24.95 334 VAL A CA 1
ATOM 1666 C C . VAL A 1 220 ? -21.471 -5.909 -19.609 1.00 26.65 334 VAL A C 1
ATOM 1667 O O . VAL A 1 220 ? -21.042 -6.313 -20.690 1.00 27.31 334 VAL A O 1
ATOM 1671 N N . ARG A 1 221 ? -21.466 -4.628 -19.248 1.00 28.28 335 ARG A N 1
ATOM 1672 C CA . ARG A 1 221 ? -21.006 -3.538 -20.130 1.00 30.05 335 ARG A CA 1
ATOM 1673 C C . ARG A 1 221 ? -19.507 -3.672 -20.444 1.00 31.63 335 ARG A C 1
ATOM 1674 O O . ARG A 1 221 ? -18.701 -4.172 -19.617 1.00 30.75 335 ARG A O 1
ATOM 1682 N N . SER A 1 222 ? -19.115 -3.242 -21.640 1.00 32.62 336 SER A N 1
ATOM 1683 C CA . SER A 1 222 ? -17.750 -3.523 -22.097 1.00 34.14 336 SER A CA 1
ATOM 1684 C C . SER A 1 222 ? -16.647 -2.952 -21.213 1.00 33.35 336 SER A C 1
ATOM 1685 O O . SER A 1 222 ? -15.533 -3.420 -21.257 1.00 34.90 336 SER A O 1
ATOM 1688 N N . SER A 1 223 ? -16.939 -1.966 -20.394 1.00 32.55 337 SER A N 1
ATOM 1689 C CA . SER A 1 223 ? -15.902 -1.425 -19.494 1.00 32.26 337 SER A CA 1
ATOM 1690 C C . SER A 1 223 ? -15.803 -2.164 -18.152 1.00 30.55 337 SER A C 1
ATOM 1691 O O . SER A 1 223 ? -14.905 -1.880 -17.327 1.00 29.34 337 SER A O 1
ATOM 1694 N N . VAL A 1 224 ? -16.730 -3.085 -17.913 1.00 28.18 338 VAL A N 1
ATOM 1695 C CA . VAL A 1 224 ? -16.730 -3.859 -16.665 1.00 25.53 338 VAL A CA 1
ATOM 1696 C C . VAL A 1 224 ? -15.618 -4.949 -16.670 1.00 23.78 338 VAL A C 1
ATOM 1697 O O . VAL A 1 224 ? -15.586 -5.748 -17.567 1.00 24.09 338 VAL A O 1
ATOM 1701 N N . PRO A 1 225 ? -14.699 -4.968 -15.680 1.00 22.07 339 PRO A N 1
ATOM 1702 C CA . PRO A 1 225 ? -13.763 -6.096 -15.627 1.00 21.33 339 PRO A CA 1
ATOM 1703 C C . PRO A 1 225 ? -14.481 -7.420 -15.326 1.00 21.48 339 PRO A C 1
ATOM 1704 O O . PRO A 1 225 ? -15.487 -7.421 -14.585 1.00 21.31 339 PRO A O 1
ATOM 1708 N N . ARG A 1 226 ? -13.982 -8.517 -15.902 1.00 19.77 340 ARG A N 1
ATOM 1709 C CA . ARG A 1 226 ? -14.504 -9.841 -15.587 1.00 18.94 340 ARG A CA 1
ATOM 1710 C C . ARG A 1 226 ? -13.328 -10.609 -15.057 1.00 18.33 340 ARG A C 1
ATOM 1711 O O . ARG A 1 226 ? -12.286 -10.681 -15.726 1.00 18.29 340 ARG A O 1
ATOM 1719 N N . LEU A 1 227 ? -13.466 -11.112 -13.821 1.00 17.31 341 LEU A N 1
ATOM 1720 C CA . LEU A 1 227 ? -12.402 -11.802 -13.147 1.00 16.16 341 LEU A CA 1
ATOM 1721 C C . LEU A 1 227 ? -12.825 -13.265 -13.045 1.00 17.05 341 LEU A C 1
ATOM 1722 O O . LEU A 1 227 ? -13.861 -13.617 -12.402 1.00 16.92 341 LEU A O 1
ATOM 1727 N N . LEU A 1 228 ? -12.032 -14.121 -13.666 1.00 17.06 342 LEU A N 1
ATOM 1728 C CA . LEU A 1 228 ? -12.249 -15.556 -13.642 1.00 17.43 342 LEU A CA 1
ATOM 1729 C C . LEU A 1 228 ? -11.277 -16.200 -12.660 1.00 16.96 342 LEU A C 1
ATOM 1730 O O . LEU A 1 228 ? -10.060 -16.003 -12.734 1.00 17.67 342 LEU A O 1
ATOM 1735 N N . ILE A 1 229 ? -11.783 -16.974 -11.729 1.00 15.74 343 ILE A N 1
ATOM 1736 C CA . ILE A 1 229 ? -10.907 -17.738 -10.886 1.00 15.40 343 ILE A CA 1
ATOM 1737 C C . ILE A 1 229 ? -11.310 -19.198 -11.100 1.00 17.07 343 ILE A C 1
ATOM 1738 O O . ILE A 1 229 ? -12.450 -19.615 -10.727 1.00 15.89 343 ILE A O 1
ATOM 1743 N N . ASN A 1 230 ? -10.426 -19.950 -11.763 1.00 16.24 344 ASN A N 1
ATOM 1744 C CA . ASN A 1 230 ? -10.777 -21.287 -12.242 1.00 18.65 344 ASN A CA 1
ATOM 1745 C C . ASN A 1 230 ? -9.531 -22.112 -12.572 1.00 19.86 344 ASN A C 1
ATOM 1746 O O . ASN A 1 230 ? -8.463 -21.571 -12.763 1.00 20.40 344 ASN A O 1
ATOM 1751 N N . ARG A 1 231 ? -9.687 -23.412 -12.638 1.00 22.86 345 ARG A N 1
ATOM 1752 C CA . ARG A 1 231 ? -8.539 -24.270 -12.938 1.00 26.69 345 ARG A CA 1
ATOM 1753 C C . ARG A 1 231 ? -8.032 -23.847 -14.323 1.00 27.18 345 ARG A C 1
ATOM 1754 O O . ARG A 1 231 ? -6.866 -23.596 -14.487 1.00 28.92 345 ARG A O 1
ATOM 1762 N N . ASP A 1 232 ? -8.925 -23.614 -15.263 1.00 27.95 346 ASP A N 1
ATOM 1763 C CA . ASP A 1 232 ? -8.543 -23.257 -16.635 1.00 28.98 346 ASP A CA 1
ATOM 1764 C C . ASP A 1 232 ? -9.361 -22.105 -17.150 1.00 28.75 346 ASP A C 1
ATOM 1765 O O . ASP A 1 232 ? -10.411 -21.771 -16.590 1.00 28.02 346 ASP A O 1
ATOM 1770 N N . LEU A 1 233 ? -8.886 -21.527 -18.244 1.00 29.05 347 LEU A N 1
ATOM 1771 C CA . LEU A 1 233 ? -9.630 -20.519 -19.008 1.00 31.26 347 LEU A CA 1
ATOM 1772 C C . LEU A 1 233 ? -10.840 -21.130 -19.689 1.00 31.71 347 LEU A C 1
ATOM 1773 O O . LEU A 1 233 ? -10.722 -22.173 -20.317 1.00 32.47 347 LEU A O 1
ATOM 1778 N N . VAL A 1 234 ? -11.996 -20.486 -19.624 1.00 32.38 348 VAL A N 1
ATOM 1779 C CA . VAL A 1 234 ? -13.187 -21.102 -20.173 1.00 32.27 348 VAL A CA 1
ATOM 1780 C C . VAL A 1 234 ? -14.113 -20.118 -20.816 1.00 34.45 348 VAL A C 1
ATOM 1781 O O . VAL A 1 234 ? -14.011 -18.919 -20.586 1.00 34.67 348 VAL A O 1
ATOM 1785 N N . GLY A 1 235 ? -14.985 -20.672 -21.656 1.00 37.24 349 GLY A N 1
ATOM 1786 C CA . GLY A 1 235 ? -16.176 -20.031 -22.220 1.00 41.09 349 GLY A CA 1
ATOM 1787 C C . GLY A 1 235 ? -16.015 -18.795 -23.086 1.00 43.86 349 GLY A C 1
ATOM 1788 O O . GLY A 1 235 ? -14.919 -18.513 -23.624 1.00 43.68 349 GLY A O 1
ATOM 1789 N N . PRO A 1 236 ? -17.118 -18.033 -23.210 1.00 45.58 350 PRO A N 1
ATOM 1790 C CA . PRO A 1 236 ? -17.098 -16.745 -23.896 1.00 46.61 350 PRO A CA 1
ATOM 1791 C C . PRO A 1 236 ? -15.847 -15.958 -23.477 1.00 47.93 350 PRO A C 1
ATOM 1792 O O . PRO A 1 236 ? -15.386 -15.105 -24.225 1.00 47.84 350 PRO A O 1
ATOM 1796 N N . LEU A 1 237 ? -15.289 -16.261 -22.307 1.00 48.38 351 LEU A N 1
ATOM 1797 C CA . LEU A 1 237 ? -14.053 -15.611 -21.895 1.00 49.64 351 LEU A CA 1
ATOM 1798 C C . LEU A 1 237 ? -12.822 -15.998 -22.714 1.00 50.37 351 LEU A C 1
ATOM 1799 O O . LEU A 1 237 ? -12.067 -15.116 -23.133 1.00 49.83 351 LEU A O 1
ATOM 1804 N N . ALA A 1 238 ? -12.638 -17.309 -22.936 1.00 51.57 352 ALA A N 1
ATOM 1805 C CA . ALA A 1 238 ? -11.440 -17.879 -23.594 1.00 52.23 352 ALA A CA 1
ATOM 1806 C C . ALA A 1 238 ? -11.410 -17.660 -25.090 1.00 53.31 352 ALA A C 1
ATOM 1807 O O . ALA A 1 238 ? -10.364 -17.810 -25.685 1.00 53.73 352 ALA A O 1
ATOM 1809 N N . TRP A 1 239 ? -12.543 -17.343 -25.713 1.00 54.44 353 TRP A N 1
ATOM 1810 C CA . TRP A 1 239 ? -12.533 -17.072 -27.158 1.00 55.18 353 TRP A CA 1
ATOM 1811 C C . TRP A 1 239 ? -13.172 -15.736 -27.573 1.00 54.93 353 TRP A C 1
ATOM 1812 O O . TRP A 1 239 ? -13.036 -15.321 -28.731 1.00 55.17 353 TRP A O 1
ATOM 1823 N N . HIS A 1 240 ? -13.786 -15.053 -26.616 1.00 54.19 354 HIS A N 1
ATOM 1824 C CA . HIS A 1 240 ? -14.309 -13.722 -26.852 1.00 53.47 354 HIS A CA 1
ATOM 1825 C C . HIS A 1 240 ? -13.729 -12.889 -25.726 1.00 51.34 354 HIS A C 1
ATOM 1826 O O . HIS A 1 240 ? -14.441 -12.409 -24.844 1.00 51.29 354 HIS A O 1
ATOM 1833 N N . PRO A 1 241 ? -12.410 -12.733 -25.779 1.00 49.28 355 PRO A N 1
ATOM 1834 C CA . PRO A 1 241 ? -11.657 -11.988 -24.769 1.00 47.39 355 PRO A CA 1
ATOM 1835 C C . PRO A 1 241 ? -11.900 -10.492 -24.857 1.00 45.58 355 PRO A C 1
ATOM 1836 O O . PRO A 1 241 ? -12.090 -9.956 -25.949 1.00 45.90 355 PRO A O 1
ATOM 1840 N N . ARG A 1 242 ? -11.885 -9.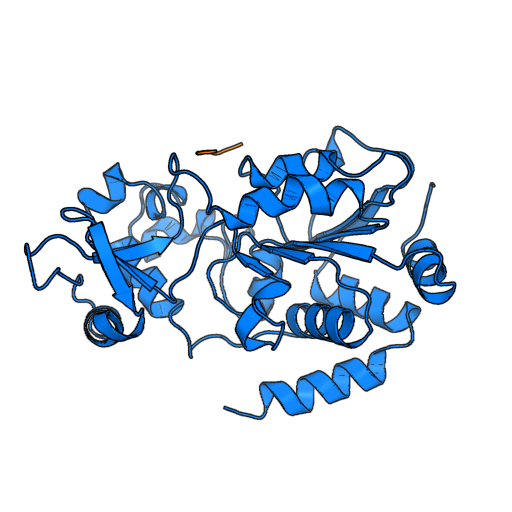827 -23.710 1.00 42.76 356 ARG A N 1
ATOM 1841 C CA . ARG A 1 242 ? -12.054 -8.389 -23.673 1.00 40.01 356 ARG A CA 1
ATOM 1842 C C . ARG A 1 242 ? -10.854 -7.811 -22.933 1.00 38.72 356 ARG A C 1
ATOM 1843 O O . ARG A 1 242 ? -10.148 -8.519 -22.192 1.00 37.83 356 ARG A O 1
ATOM 1851 N N . SER A 1 243 ? -10.667 -6.509 -23.078 1.00 37.26 357 SER A N 1
ATOM 1852 C CA . SER A 1 243 ? -9.462 -5.859 -22.565 1.00 36.21 357 SER A CA 1
ATOM 1853 C C . SER A 1 243 ? -9.369 -5.853 -21.039 1.00 34.29 357 SER A C 1
ATOM 1854 O O . SER A 1 243 ? -8.268 -5.929 -20.497 1.00 35.12 357 SER A O 1
ATOM 1857 N N . ARG A 1 244 ? -10.505 -5.757 -20.344 1.00 32.73 358 ARG A N 1
ATOM 1858 C CA . ARG A 1 244 ? -10.496 -5.775 -18.869 1.00 30.32 358 ARG A CA 1
ATOM 1859 C C . ARG A 1 244 ? -10.804 -7.155 -18.219 1.00 29.44 358 ARG A C 1
ATOM 1860 O O . ARG A 1 244 ? -11.234 -7.216 -17.062 1.00 28.20 358 ARG A O 1
ATOM 1868 N N . ASP A 1 245 ? -10.572 -8.259 -18.945 1.00 27.30 359 ASP A N 1
ATOM 1869 C CA . ASP A 1 245 ? -10.745 -9.592 -18.360 1.00 26.91 359 ASP A CA 1
ATOM 1870 C C . ASP A 1 245 ? -9.491 -9.958 -17.584 1.00 26.96 359 ASP A C 1
ATOM 1871 O O . ASP A 1 245 ? -8.385 -9.578 -17.974 1.00 27.46 359 ASP A O 1
ATOM 1876 N N . VAL A 1 246 ? -9.649 -10.685 -16.481 1.00 25.98 360 VAL A N 1
ATOM 1877 C CA . VAL A 1 246 ? -8.525 -11.105 -15.685 1.00 25.06 360 VAL A CA 1
ATOM 1878 C C . VAL A 1 246 ? -8.760 -12.562 -15.382 1.00 25.71 360 VAL A C 1
ATOM 1879 O O . VAL A 1 246 ? -9.886 -12.910 -15.015 1.00 24.71 360 VAL A O 1
ATOM 1883 N N . ALA A 1 247 ? -7.728 -13.404 -15.561 1.00 24.93 361 ALA A N 1
ATOM 1884 C CA . ALA A 1 247 ? -7.818 -14.813 -15.249 1.00 26.73 361 ALA A CA 1
ATOM 1885 C C . ALA A 1 247 ? -6.895 -15.068 -14.101 1.00 27.42 361 ALA A C 1
ATOM 1886 O O . ALA A 1 247 ? -5.755 -14.692 -14.150 1.00 30.14 361 ALA A O 1
ATOM 1888 N N . GLN A 1 248 ? -7.369 -15.700 -13.055 1.00 26.83 362 GLN A N 1
ATOM 1889 C CA . GLN A 1 248 ? -6.496 -16.195 -12.032 1.00 26.19 362 GLN A CA 1
ATOM 1890 C C . GLN A 1 248 ? -6.623 -17.736 -12.022 1.00 26.76 362 GLN A C 1
ATOM 1891 O O . GLN A 1 248 ? -7.572 -18.281 -11.432 1.00 26.03 362 GLN A O 1
ATOM 1897 N N . LEU A 1 249 ? -5.697 -18.433 -12.710 1.00 26.18 363 LEU A N 1
ATOM 1898 C CA . LEU A 1 249 ? -5.831 -19.881 -12.920 1.00 25.23 363 LEU A CA 1
ATOM 1899 C C . LEU A 1 249 ? -5.166 -20.639 -11.829 1.00 24.79 363 LEU A C 1
ATOM 1900 O O . LEU A 1 249 ? -4.135 -20.222 -11.334 1.00 26.04 363 LEU A O 1
ATOM 1905 N N . GLY A 1 250 ? -5.743 -21.767 -11.423 1.00 23.41 364 GLY A N 1
ATOM 1906 C CA . GLY A 1 250 ? -5.230 -22.445 -10.259 1.00 20.89 364 GLY A CA 1
ATOM 1907 C C . GLY A 1 250 ? -6.365 -22.924 -9.431 1.00 19.96 364 GLY A C 1
ATOM 1908 O O . GLY A 1 250 ? -7.536 -22.799 -9.842 1.00 20.33 364 GLY A O 1
ATOM 1909 N N . ASP A 1 251 ? -6.049 -23.523 -8.287 1.00 18.82 365 ASP A N 1
ATOM 1910 C CA . ASP A 1 251 ? -7.061 -23.869 -7.340 1.00 19.31 365 ASP A CA 1
ATOM 1911 C C . ASP A 1 251 ? -7.987 -22.634 -7.051 1.00 17.83 365 ASP A C 1
ATOM 1912 O O . ASP A 1 251 ? -7.535 -21.484 -6.924 1.00 18.54 365 ASP A O 1
ATOM 1917 N N . VAL A 1 252 ? -9.272 -22.879 -6.916 1.00 17.33 366 VAL A N 1
ATOM 1918 C CA . VAL A 1 252 ? -10.236 -21.793 -6.675 1.00 15.68 366 VAL A CA 1
ATOM 1919 C C . VAL A 1 252 ? -10.000 -21.140 -5.302 1.00 14.07 366 VAL A C 1
ATOM 1920 O O . VAL A 1 252 ? -9.972 -19.908 -5.169 1.00 13.07 366 VAL A O 1
ATOM 1924 N N . VAL A 1 253 ? -9.790 -21.956 -4.291 1.00 14.81 367 VAL A N 1
ATOM 1925 C CA . VAL A 1 253 ? -9.595 -21.436 -2.953 1.00 15.92 367 VAL A CA 1
ATOM 1926 C C . VAL A 1 253 ? -8.286 -20.634 -2.870 1.00 16.39 367 VAL A C 1
ATOM 1927 O O . VAL A 1 253 ? -8.260 -19.604 -2.208 1.00 15.59 367 VAL A O 1
ATOM 1931 N N . HIS A 1 254 ? -7.235 -21.059 -3.582 1.00 17.15 368 HIS A N 1
ATOM 1932 C CA . HIS A 1 254 ? -5.954 -20.297 -3.609 1.00 18.49 368 HIS A CA 1
ATOM 1933 C C . HIS A 1 254 ? -6.119 -18.950 -4.306 1.00 17.80 368 HIS A C 1
ATOM 1934 O O . HIS A 1 254 ? -5.624 -17.915 -3.830 1.00 18.54 368 HIS A O 1
ATOM 1941 N N . GLY A 1 255 ? -6.832 -18.918 -5.420 1.00 15.93 369 GLY A N 1
ATOM 1942 C CA . GLY A 1 255 ? -7.124 -17.632 -6.064 1.00 14.34 369 GLY A CA 1
ATOM 1943 C C . GLY A 1 255 ? -7.949 -16.712 -5.141 1.00 14.22 369 GLY A C 1
ATOM 1944 O O . GLY A 1 255 ? -7.715 -15.517 -5.087 1.00 14.05 369 GLY A O 1
ATOM 1945 N N . VAL A 1 256 ? -8.946 -17.266 -4.443 1.00 13.36 370 VAL A N 1
ATOM 1946 C CA . VAL A 1 256 ? -9.792 -16.471 -3.550 1.00 13.70 370 VAL A CA 1
ATOM 1947 C C . VAL A 1 256 ? -8.935 -15.957 -2.359 1.00 13.93 370 VAL A C 1
ATOM 1948 O O . VAL A 1 256 ? -9.036 -14.821 -1.945 1.00 13.14 370 VAL A O 1
ATOM 1952 N N . GLU A 1 257 ? -8.065 -16.802 -1.847 1.00 13.30 371 GLU A N 1
ATOM 1953 C CA . GLU A 1 257 ? -7.206 -16.433 -0.698 1.00 14.91 371 GLU A CA 1
ATOM 1954 C C . GLU A 1 257 ? -6.299 -15.264 -1.049 1.00 14.27 371 GLU A C 1
ATOM 1955 O O . GLU A 1 257 ? -6.091 -14.341 -0.251 1.00 13.89 371 GLU A O 1
ATOM 1961 N N . SER A 1 258 ? -5.800 -15.310 -2.269 1.00 14.62 372 SER A N 1
ATOM 1962 C CA . SER A 1 258 ? -4.931 -14.273 -2.808 1.00 16.02 372 SER A CA 1
ATOM 1963 C C . SER A 1 258 ? -5.696 -12.937 -3.019 1.00 17.06 372 SER A C 1
ATOM 1964 O O . SER A 1 258 ? -5.182 -11.838 -2.662 1.00 15.53 372 SER A O 1
ATOM 1967 N N . LEU A 1 259 ? -6.942 -13.021 -3.517 1.00 15.65 373 LEU A N 1
ATOM 1968 C CA . LEU A 1 259 ? -7.797 -11.825 -3.602 1.00 15.38 373 LEU A CA 1
ATOM 1969 C C . LEU A 1 259 ? -8.149 -11.287 -2.210 1.00 15.86 373 LEU A C 1
ATOM 1970 O O . LEU A 1 259 ? -8.055 -10.086 -2.003 1.00 16.60 373 LEU A O 1
ATOM 1975 N N . VAL A 1 260 ? -8.554 -12.156 -1.278 1.00 14.96 374 VAL A N 1
ATOM 1976 C CA . VAL A 1 260 ? -8.925 -11.766 0.077 1.00 15.35 374 VAL A CA 1
ATOM 1977 C C . VAL A 1 260 ? -7.738 -11.002 0.735 1.00 17.06 374 VAL A C 1
ATOM 1978 O O . VAL A 1 260 ? -7.903 -9.952 1.375 1.00 15.70 374 VAL A O 1
ATOM 1982 N N . GLU A 1 261 ? -6.532 -11.509 0.536 1.00 16.62 375 GLU A N 1
ATOM 1983 C CA . GLU A 1 261 ? -5.383 -10.863 1.120 1.00 18.89 375 GLU A CA 1
ATOM 1984 C C . GLU A 1 261 ? -5.129 -9.497 0.467 1.00 18.70 375 GLU A C 1
ATOM 1985 O O . GLU A 1 261 ? -4.915 -8.550 1.159 1.00 18.32 375 GLU A O 1
ATOM 1991 N N . LEU A 1 262 ? -5.209 -9.369 -0.854 1.00 19.84 376 LEU A N 1
ATOM 1992 C CA . LEU A 1 262 ? -5.052 -8.046 -1.489 1.00 20.29 376 LEU A CA 1
ATOM 1993 C C . LEU A 1 262 ? -6.153 -7.068 -1.068 1.00 20.53 376 LEU A C 1
ATOM 1994 O O . LEU A 1 262 ? -5.944 -5.853 -1.085 1.00 20.58 376 LEU A O 1
ATOM 1999 N N . LEU A 1 263 ? -7.312 -7.599 -0.674 1.00 19.22 377 LEU A N 1
ATOM 2000 C CA . LEU A 1 263 ? -8.426 -6.752 -0.281 1.00 19.46 377 LEU A CA 1
ATOM 2001 C C . LEU A 1 263 ? -8.241 -6.252 1.110 1.00 19.64 377 LEU A C 1
ATOM 2002 O O . LEU A 1 263 ? -8.888 -5.277 1.490 1.00 21.18 377 LEU A O 1
ATOM 2007 N N . GLY A 1 264 ? -7.442 -6.938 1.923 1.00 20.58 378 GLY A N 1
ATOM 2008 C CA . GLY A 1 264 ? -7.348 -6.579 3.364 1.00 18.51 378 GLY A CA 1
ATOM 2009 C C . GLY A 1 264 ? -8.269 -7.397 4.254 1.00 19.11 378 GLY A C 1
ATOM 2010 O O . GLY A 1 264 ? -8.449 -7.073 5.425 1.00 19.57 378 GLY A O 1
ATOM 2011 N N . TRP A 1 265 ? -8.846 -8.506 3.756 1.00 18.30 379 TRP A N 1
ATOM 2012 C CA . TRP A 1 265 ? -9.897 -9.178 4.522 1.00 17.53 379 TRP A CA 1
ATOM 2013 C C . TRP A 1 265 ? -9.538 -10.471 5.181 1.00 17.51 379 TRP A C 1
ATOM 2014 O O . TRP A 1 265 ? -10.437 -11.168 5.621 1.00 16.50 379 TRP A O 1
ATOM 2025 N N . THR A 1 266 ? -8.254 -10.851 5.257 1.00 17.05 380 THR A N 1
ATOM 2026 C CA . THR A 1 266 ? -7.933 -12.241 5.704 1.00 15.73 380 THR A CA 1
ATOM 2027 C C . THR A 1 266 ? -8.418 -12.643 7.119 1.00 16.31 380 THR A C 1
ATOM 2028 O O . THR A 1 266 ? -9.106 -13.684 7.321 1.00 13.22 380 THR A O 1
ATOM 2032 N N . GLU A 1 267 ? -8.125 -11.805 8.124 1.00 15.88 381 GLU A N 1
ATOM 2033 C CA . GLU A 1 267 ? -8.434 -12.191 9.484 1.00 17.92 381 GLU A CA 1
ATOM 2034 C C . GLU A 1 267 ? -9.946 -12.263 9.661 1.00 16.48 381 GLU A C 1
ATOM 2035 O O . GLU A 1 267 ? -10.461 -13.119 10.309 1.00 15.45 381 GLU A O 1
ATOM 2041 N N . GLU A 1 268 ? -10.639 -11.288 9.125 1.00 17.66 382 GLU A N 1
ATOM 2042 C CA . GLU A 1 268 ? -12.099 -11.295 9.144 1.00 19.13 382 GLU A CA 1
ATOM 2043 C C . GLU A 1 268 ? -12.704 -12.568 8.467 1.00 17.85 382 GLU A C 1
ATOM 2044 O O . GLU A 1 268 ? -13.658 -13.200 8.984 1.00 18.07 382 GLU A O 1
ATOM 2050 N N . MET A 1 269 ? -12.148 -12.959 7.311 1.00 17.14 383 MET A N 1
ATOM 2051 C CA . MET A 1 269 ? -12.610 -14.188 6.655 1.00 15.99 383 MET A CA 1
ATOM 2052 C C . MET A 1 269 ? -12.373 -15.438 7.503 1.00 14.02 383 MET A C 1
ATOM 2053 O O . MET A 1 269 ? -13.225 -16.332 7.617 1.00 11.66 383 MET A O 1
ATOM 2058 N N . ARG A 1 270 ? -11.174 -15.526 8.073 1.00 14.26 384 ARG A N 1
ATOM 2059 C CA . ARG A 1 270 ? -10.835 -16.658 8.952 1.00 15.14 384 ARG A CA 1
ATOM 2060 C C . ARG A 1 270 ? -11.768 -16.704 10.156 1.00 15.97 384 ARG A C 1
ATOM 2061 O O . ARG A 1 270 ? -12.325 -17.765 10.443 1.00 15.41 384 ARG A O 1
ATOM 2069 N N . ASP A 1 271 ? -11.992 -15.549 10.802 1.00 17.37 385 ASP A N 1
ATOM 2070 C CA . ASP A 1 271 ? -12.941 -15.536 11.943 1.00 19.84 385 ASP A CA 1
ATOM 2071 C C . ASP A 1 271 ? -14.350 -15.926 11.513 1.00 17.81 385 ASP A C 1
ATOM 2072 O O . ASP A 1 271 ? -15.040 -16.651 12.205 1.00 18.46 385 ASP A O 1
ATOM 2077 N N . LEU A 1 272 ? -14.788 -15.437 10.362 1.00 17.22 386 LEU A N 1
ATOM 2078 C CA . LEU A 1 272 ? -16.145 -15.819 9.874 1.00 16.20 386 LEU A CA 1
ATOM 2079 C C . LEU A 1 272 ? -16.212 -17.344 9.682 1.00 15.68 386 LEU A C 1
ATOM 2080 O O . LEU A 1 272 ? -17.198 -18.002 10.036 1.00 15.53 386 LEU A O 1
ATOM 2085 N N . VAL A 1 273 ? -15.171 -17.920 9.060 1.00 15.07 387 VAL A N 1
ATOM 2086 C CA . VAL A 1 273 ? -15.227 -19.349 8.765 1.00 14.98 387 VAL A CA 1
ATOM 2087 C C . VAL A 1 273 ? -15.288 -20.182 10.069 1.00 15.96 387 VAL A C 1
ATOM 2088 O O . VAL A 1 273 ? -16.118 -21.078 10.234 1.00 15.35 387 VAL A O 1
ATOM 2092 N N . GLN A 1 274 ? -14.409 -19.866 10.985 1.00 18.00 388 GLN A N 1
ATOM 2093 C CA . GLN A 1 274 ? -14.413 -20.514 12.276 1.00 21.78 388 GLN A CA 1
ATOM 2094 C C . GLN A 1 274 ? -15.800 -20.533 12.871 1.00 22.17 388 GLN A C 1
ATOM 2095 O O . GLN A 1 274 ? -16.304 -21.599 13.295 1.00 23.53 388 GLN A O 1
ATOM 2101 N N . ARG A 1 275 ? -16.378 -19.351 12.992 1.00 22.90 389 ARG A N 1
ATOM 2102 C CA . ARG A 1 275 ? -17.637 -19.268 13.741 1.00 24.99 389 ARG A CA 1
ATOM 2103 C C . ARG A 1 275 ? -18.773 -20.040 12.988 1.00 25.52 389 ARG A C 1
ATOM 2104 O O . ARG A 1 275 ? -19.467 -20.907 13.592 1.00 26.19 389 ARG A O 1
ATOM 2112 N N . GLU A 1 276 ? -18.853 -19.851 11.665 1.00 24.99 390 GLU A N 1
ATOM 2113 C CA . GLU A 1 276 ? -19.907 -20.498 10.863 1.00 25.08 390 GLU A CA 1
ATOM 2114 C C . GLU A 1 276 ? -19.817 -22.044 10.780 1.00 25.09 390 GLU A C 1
ATOM 2115 O O . GLU A 1 276 ? -20.819 -22.748 11.012 1.00 24.09 390 GLU A O 1
ATOM 2121 N N . THR A 1 277 ? -18.638 -22.581 10.487 1.00 25.15 391 THR A N 1
ATOM 2122 C CA . THR A 1 277 ? -18.545 -24.007 10.262 1.00 27.52 391 THR A CA 1
ATOM 2123 C C . THR A 1 277 ? -18.655 -24.748 11.615 1.00 29.76 391 THR A C 1
ATOM 2124 O O . THR A 1 277 ? -18.957 -25.954 11.652 1.00 31.27 391 THR A O 1
ATOM 2128 N N . GLY A 1 278 ? -18.419 -24.055 12.717 1.00 30.90 392 GLY A N 1
ATOM 2129 C CA . GLY A 1 278 ? -18.344 -24.727 14.000 1.00 34.34 392 GLY A CA 1
ATOM 2130 C C . GLY A 1 278 ? -19.723 -24.963 14.577 1.00 37.40 392 GLY A C 1
ATOM 2131 O O . GLY A 1 278 ? -19.907 -25.751 15.521 1.00 37.32 392 GLY A O 1
ATOM 2132 N N . LYS A 1 279 ? -20.715 -24.275 14.033 1.00 40.23 393 LYS A N 1
ATOM 2133 C CA . LYS A 1 279 ? -22.075 -24.577 14.431 1.00 43.89 393 LYS A CA 1
ATOM 2134 C C . LYS A 1 279 ? -22.700 -25.683 13.546 1.00 46.53 393 LYS A C 1
ATOM 2135 O O . LYS A 1 279 ? -22.664 -25.607 12.312 1.00 48.31 393 LYS A O 1
ATOM 2141 N N . LEU A 1 280 ? -23.243 -26.733 14.149 1.00 48.86 394 LEU A N 1
ATOM 2142 C CA . LEU A 1 280 ? -24.006 -27.712 13.329 1.00 50.70 394 LEU A CA 1
ATOM 2143 C C . LEU A 1 280 ? -24.694 -28.751 14.204 1.00 50.97 394 LEU A C 1
ATOM 2144 O O . LEU A 1 280 ? -24.719 -28.602 15.427 1.00 51.85 394 LEU A O 1
ATOM 2149 N N . SER B 2 3 ? -33.773 -19.834 -22.185 1.00 41.92 640 SER B N 1
ATOM 2150 C CA . SER B 2 3 ? -34.369 -21.061 -21.606 1.00 40.61 640 SER B CA 1
ATOM 2151 C C . SER B 2 3 ? -34.856 -21.859 -22.835 1.00 40.69 640 SER B C 1
ATOM 2152 O O . SER B 2 3 ? -35.194 -21.247 -23.892 1.00 42.20 640 SER B O 1
ATOM 2155 N N . GLY B 2 4 ? -34.997 -23.166 -22.850 1.00 38.51 641 GLY B N 1
ATOM 2156 C CA . GLY B 2 4 ? -34.601 -23.830 -21.623 1.00 36.85 641 GLY B CA 1
ATOM 2157 C C . GLY B 2 4 ? -33.095 -23.941 -21.483 1.00 35.47 641 GLY B C 1
ATOM 2158 O O . GLY B 2 4 ? -32.361 -23.833 -22.466 1.00 32.20 641 GLY B O 1
ATOM 2206 N N . VAL B 2 6 ? -29.777 -25.838 -21.877 1.00 22.71 643 VAL B N 1
ATOM 2207 C CA . VAL B 2 6 ? -29.248 -26.713 -22.960 1.00 23.09 643 VAL B CA 1
ATOM 2208 C C . VAL B 2 6 ? -27.723 -26.682 -22.899 1.00 23.05 643 VAL B C 1
ATOM 2209 O O . VAL B 2 6 ? -27.118 -25.670 -22.485 1.00 19.72 643 VAL B O 1
ATOM 2213 N N . MET B 2 7 ? -27.121 -27.773 -23.350 1.00 24.28 644 MET B N 1
ATOM 2214 C CA . MET B 2 7 ? -25.672 -27.909 -23.441 1.00 28.79 644 MET B CA 1
ATOM 2215 C C . MET B 2 7 ? -25.051 -26.957 -24.398 1.00 31.48 644 MET B C 1
ATOM 2216 O O . MET B 2 7 ? -25.675 -26.474 -25.336 1.00 30.86 644 MET B O 1
ATOM 2221 N N . ARG B 2 8 ? -23.748 -26.837 -24.195 1.00 34.79 645 ARG B N 1
ATOM 2222 C CA . ARG B 2 8 ? -22.849 -26.066 -25.024 1.00 37.54 645 ARG B CA 1
ATOM 2223 C C . ARG B 2 8 ? -23.352 -24.650 -25.026 1.00 37.35 645 ARG B C 1
ATOM 2224 O O . ARG B 2 8 ? -22.527 -23.759 -24.809 1.00 39.27 645 ARG B O 1
#

Foldseek 3Di:
DLDELLNVLVCVVVVVFAEEEEEEECLQCVVQVDADQDDPPRHCQNVCVVLVHPGRLLLQAVVSCVVPVQSVLVVCLCLPPDHTEHDLLLLLVVVCVVVNRQQAYEYCDASCRNVLLPDDPVRYFNFQAYLQKKAFPPPGDIGGSVVCNVCSNVSHQDADPPPRGGIGGRGHGPPGHTDPVVCCLVVSQQPGQEYEYEHDQLPDPPSSCSVVRHDLNREYEYEEQDQHDCCVVVPGSRYYYRHDRNSVSSCVSCVSNVHVVVSVVSVVVSVPPD/DDDDD

GO terms:
  GO:0008053 mitochondrial fusion (P, IDA)
  GO:0005759 mitochondrial matrix (C, IDA)
  GO:1901671 positive regulation of superoxide dismutase activity (P, IDA)
  GO:1902553 positive regulation of catalase activity (P, IDA)
  GO:0005739 mitochondrion (C, IDA)
  GO:0008270 zinc ion binding (F, IDA)
  GO:0006476 protein deacetylation (P, IDA)
  GO:0141208 NAD-dependent protein lysine delactylase activity (F, IDA)
  GO:0034979 NAD-dependent protein lysine deacetylase activity (F, EXP)
  GO:0034983 peptidyl-lysine deacetylation (P, IMP)
  GO:0009060 aerobic respiration (P, IMP)
  GO:0005515 protein binding (F, IPI)
  GO:0005739 mitochondrion (C, IMP)
  GO:0034979 NAD-dependent protein lysine deacetylase activity (F, IMP)
  GO:1903862 positive 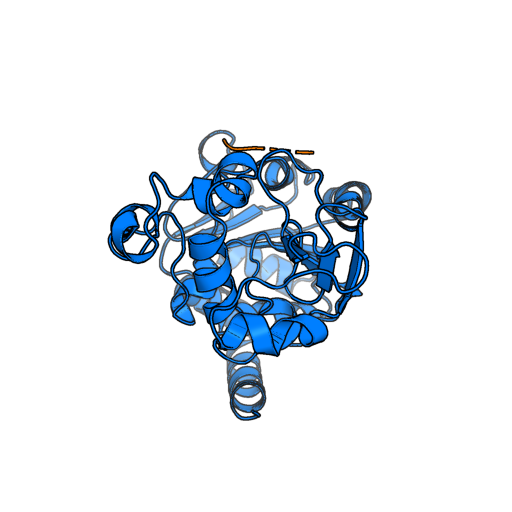regulation of oxidative phosphorylation (P, IMP)
  GO:0005739 mitochondrion (C, HTP)
  GO:0005654 nucleoplasm (C, TAS)
  GO:0005759 mitochondrial matrix (C, TAS)
  GO:0033558 protein lysine deacetylase activity (F, TAS)
  GO:0034979 NAD-dependent protein lysine deacetylase activity (F, TAS)

InterPro domains:
  IPR003000 Sirtuin family [PF02146] (145-326)
  IPR026590 Sirtuin family, catalytic core domain [PS50305] (118-380)
  IPR026591 Sirtuin, catalytic core small domain superfamily [G3DSA:3.30.1600.10] (151-299)
  IPR029035 DHS-like NAD/FAD-binding domain superfamily [SSF52467] (124-394)
  IPR050134 NAD-dependent sirtuin protein deacylases [PTHR11085] (122-383)

Organism: Homo sapiens (NCBI:txid9606)

Radius of gyration: 19.02 Å; Cα contacts (8 Å, |Δi|>4): 508; chains: 2; bounding box: 49×49×42 Å

B-factor: mean 21.53, std 10.15, range [4.43, 64.45]

Nearest PDB structures (foldseek):
  6iso-assembly1_A  TM=9.751E-01  e=8.454E-54  Homo sapiens
  8v2n-assembly1_A  TM=9.839E-01  e=7.757E-52  Homo sapiens
  8hlw-assembly1_A  TM=9.733E-01  e=1.204E-51  Homo sapiens
  4bn5-assembly2_B  TM=9.492E-01  e=3.725E-51  Homo sapiens
  4o8z-assembly1_A  TM=9.002E-01  e=1.130E-51  Homo sapiens

=== Feature glossary ===
Annotated list of the representations used here:

Nearest PDB structures. The Foldseek neighbor list gives the closest experimentally determined structures in the PDB, ranked by structural alignment. TM-score near 1 means near-identical fold; near 0.3 means only rough topology match. This is how one finds what a novel AlphaFold prediction most resembles in the solved-structure universe.

Foldseek 3Di. Foldseek's 3Di representation compresses backbone geometry into a per-residue letter drawn from a learned twenty-state alphabet. It captures the tertiary interaction pattern around each residue — which residues are packed against it in space, regardless of where they are in sequence.

Radius of gyration, Cα contacts, bounding box. Radius of gyration (Rg) is the root-mean-square distance of Cα atoms from their centroid — a single number for overall size and compactness. A globular domain of N residues has Rg ≈ 2.2·N^0.38 Å; an extended or disordered chain has a much larger Rg. The Cα contact count is the number of residue pairs whose Cα atoms are within 8 Å and are more than four positions apart in sequence — a standard proxy for tertiary packing density. The bounding box is the smallest axis-aligned box enclosing all Cα atoms.

InterPro / GO / CATH / organism. The annotation block draws on four external resources. InterPro: which protein families and domains the sequence belongs to. GO: standardized terms for what the protein does, what process it participates in, and where in the cell it acts. CATH: which structural fold it has in the CATH hierarchy. Organism: the species of origin.

mmCIF coordinates. The mmCIF block holds the 3D Cartesian coordinates of each backbone atom (N, Cα, C, O) in ångströms. mmCIF is the PDB's canonical archive format — a tagged-loop text representation of the atomic model.

pLDDT. pLDDT is the predicted lDDT-Cα score: AlphaFold's confidence that the local environment of each residue (all inter-atomic distances within 15 Å) is correctly placed. It is a per-residue number between 0 and 100, with higher meaning more reliable.

Backbone torsions (φ/ψ). φ (phi) and ψ (psi) are the two rotatable backbone dihedrals per residue: φ is the C(i-1)–N–Cα–C torsion, ψ is the N–Cα–C–N(i+1) torsion, both in degrees on (−180°, 180°]. α-helical residues cluster near (−60°, −45°); β-strand residues near (−120°, +130°). A Ramachandran plot is simply a scatter of (φ, ψ) for every residue.

B-factor. For experimental (PDB) structures, the B-factor (temperature factor) quantifies the positional spread of each atom in the crystal — a combination of thermal vibration and static disorder — in units of Å². High B-factors mark flexible loops or poorly resolved regions; low B-factors mark the rigid, well-ordered core.

Secondary structure (3-state, P-SEA). SS3 is a coarse helix/strand/coil call (letters a/b/c) made by the P-SEA algorithm from inter-Cα distances and dihedrals. It is less detailed than DSSP but needs only Cα positions.

Predicted aligned error. Predicted aligned error is AlphaFold's pairwise confidence. Unlike pLDDT (per-residue), PAE is per-residue-pair and captures whether two parts of the structure are correctly placed relative to each other. Units are ångströms of expected positional error.

Solvent-accessible surface area. Solvent-accessible surface area (SASA) is the area in Å² traced out by the centre of a 1.4 Å probe sphere (a water molecule) rolled over the protein's van der Waals surface (Shrake–Rupley / Lee–Richards construction). Buried residues have near-zero SASA; fully exposed residues can exceed 200 Å². The total SASA scales roughly with the number of surface residues.

Secondary structure (8-state, DSSP). The SS8 string is DSSP's per-residue secondary-structure call. α-helix (H) means an i→i+4 H-bond ladder; β-strand (E) means the residue participates in a β-sheet; 3₁₀ (G) and π (I) are tighter and wider helices; T/S are turns/bends; '-' is loop.

Rendered structure images. Structure images are PyMOL renders from six orthogonal camera directions. Cartoon representation draws helices as coils and strands as arrows; sticks shows the backbone as bonds; surface shows the solvent-excluded envelope. Rainbow coloring maps sequence position to hue (blue→red, N→C); chain coloring assigns a distinct color per polypeptide.

Sequence. The amino-acid sequence is the protein's primary structure: the linear order of residues from the N-terminus to the C-terminus, written in one-letter code. Everything else here — the 3D coordinates, the secondary structure, the domain annotations — is ultimately a consequence of this string.

Contact-map, Ramachandran, and PAE plots. Three diagnostic plots accompany the record. The Cα contact map visualizes the tertiary structure as a 2D adjacency matrix (8 Å cutoff, sequence-local contacts suppressed). The Ramachandran plot shows the distribution of backbone (φ, ψ) torsions, with points in the α and β basins reflecting secondary structure content. The PAE plot shows AlphaFold's inter-residue confidence as a color matrix.